Protein AF-A0A523YDS6-F1 (afdb_monomer_lite)

Sequence (287 aa):
MKEIIYQASQFPPVQQECVGTLSSIRKVCCVLAILLAALLANTCFSGPAQGANFATHGGLAENTLDNDFFVAGAMLADLDKFLPPGAPQTDSHSFANGLIDRARPGSNDVKYFAMGWYEHLDQDSEFLNSVLAIQSVHPEYSTNDIRLGFDYLTMQSHPTDVNVTFIMDHTEILDAIRGGLTNITNEQIRQAIWDYVFSESFEAPGLLLQIKGAEIYATLYPERVAEMVDEYNSYFDRVTADYYNPFFWLFTVDIVDRAILDLDIHIAPFLGMSIKQLDPVTLEKAP

Structure (mmCIF, N/CA/C/O backbone):
data_AF-A0A523YDS6-F1
#
_entry.id   AF-A0A523YDS6-F1
#
loop_
_atom_site.group_PDB
_atom_site.id
_atom_site.type_symbol
_atom_site.label_atom_id
_atom_site.label_alt_id
_atom_site.label_comp_id
_atom_site.label_asym_id
_atom_site.label_entity_id
_atom_site.label_seq_id
_atom_site.pdbx_PDB_ins_code
_atom_site.Cartn_x
_atom_site.Cartn_y
_atom_site.Cartn_z
_atom_site.occupancy
_atom_site.B_iso_or_equiv
_atom_site.auth_seq_id
_atom_site.auth_comp_id
_atom_site.auth_asym_id
_atom_site.auth_atom_id
_atom_site.pdbx_PDB_model_num
ATOM 1 N N . MET A 1 1 ? 23.510 3.632 86.455 1.00 32.38 1 MET A N 1
ATOM 2 C CA . MET A 1 1 ? 23.285 3.174 85.070 1.00 32.38 1 MET A CA 1
ATOM 3 C C . MET A 1 1 ? 21.942 2.462 85.093 1.00 32.38 1 MET A C 1
ATOM 5 O O . MET A 1 1 ? 21.893 1.363 85.610 1.00 32.38 1 MET A O 1
ATOM 9 N N . LYS A 1 2 ? 20.786 3.113 84.891 1.00 36.28 2 LYS A N 1
ATOM 10 C CA . LYS A 1 2 ? 20.382 3.978 83.763 1.00 36.28 2 LYS A CA 1
ATOM 11 C C . LYS A 1 2 ? 20.649 3.297 82.416 1.00 36.28 2 LYS A C 1
ATOM 13 O O . LYS A 1 2 ? 21.786 2.895 82.211 1.00 36.28 2 LYS A O 1
ATOM 18 N N . GLU A 1 3 ? 19.604 3.304 81.576 1.00 31.88 3 GLU A N 1
ATOM 19 C CA . GLU A 1 3 ? 19.564 3.026 80.125 1.00 31.88 3 GLU A CA 1
ATOM 20 C C . GLU A 1 3 ? 19.445 1.537 79.736 1.00 31.88 3 GLU A C 1
ATOM 22 O O . GLU A 1 3 ? 20.214 0.728 80.224 1.00 31.88 3 GLU A O 1
ATOM 27 N N . ILE A 1 4 ? 18.516 1.030 78.910 1.00 34.81 4 ILE A N 1
ATOM 28 C CA . ILE A 1 4 ? 17.443 1.554 78.043 1.00 34.81 4 ILE A CA 1
ATOM 29 C C . ILE A 1 4 ? 16.415 0.405 77.877 1.00 34.81 4 ILE A C 1
ATOM 31 O O . ILE A 1 4 ? 16.774 -0.681 77.433 1.00 34.81 4 ILE A O 1
ATOM 35 N N . ILE A 1 5 ? 15.138 0.635 78.200 1.00 42.41 5 ILE A N 1
ATOM 36 C CA . ILE A 1 5 ? 14.001 -0.107 77.625 1.00 42.41 5 ILE A CA 1
ATOM 37 C C . ILE A 1 5 ? 13.224 0.926 76.816 1.00 42.41 5 ILE A C 1
ATOM 39 O O . ILE A 1 5 ? 12.507 1.715 77.421 1.00 42.41 5 ILE A O 1
ATOM 43 N N . TYR A 1 6 ? 13.392 0.961 75.494 1.00 36.16 6 TYR A N 1
ATOM 44 C CA . TYR A 1 6 ? 12.401 1.439 74.516 1.00 36.16 6 TYR A CA 1
ATOM 45 C C . TYR A 1 6 ? 12.995 1.353 73.100 1.00 36.16 6 TYR A C 1
ATOM 47 O O . TYR A 1 6 ? 14.199 1.499 72.954 1.00 36.16 6 TYR A O 1
ATOM 55 N N . GLN A 1 7 ? 12.139 1.213 72.081 1.00 35.00 7 GLN A N 1
ATOM 56 C CA . GLN A 1 7 ? 12.430 1.245 70.628 1.00 35.00 7 GLN A CA 1
ATOM 57 C C . GLN A 1 7 ? 12.547 -0.090 69.867 1.00 35.00 7 GLN A C 1
ATOM 59 O O . GLN A 1 7 ? 13.305 -0.202 68.912 1.00 35.00 7 GLN A O 1
ATOM 64 N N . ALA A 1 8 ? 11.674 -1.055 70.166 1.00 32.59 8 ALA A N 1
ATOM 65 C CA . ALA A 1 8 ? 11.257 -2.052 69.163 1.00 32.59 8 ALA A CA 1
ATOM 66 C C . ALA A 1 8 ? 9.885 -1.724 68.524 1.00 32.59 8 ALA A C 1
ATOM 68 O O . ALA A 1 8 ? 9.289 -2.564 67.860 1.00 32.59 8 ALA A O 1
ATOM 69 N N . SER A 1 9 ? 9.374 -0.499 68.715 1.00 37.50 9 SER A N 1
ATOM 70 C CA . SER A 1 9 ? 8.060 -0.034 68.231 1.00 37.50 9 SER A CA 1
ATOM 71 C C . SER A 1 9 ? 8.127 1.205 67.319 1.00 37.50 9 SER A C 1
ATOM 73 O O . SER A 1 9 ? 7.138 1.920 67.186 1.00 37.50 9 SER A O 1
ATOM 75 N N . GLN A 1 10 ? 9.277 1.483 66.689 1.00 35.66 10 GLN A N 1
ATOM 76 C CA . GLN A 1 10 ? 9.472 2.672 65.837 1.00 35.66 10 GLN A CA 1
ATOM 77 C C . GLN A 1 10 ? 10.008 2.385 64.426 1.00 35.66 10 GLN A C 1
ATOM 79 O O . GLN A 1 10 ? 10.684 3.227 63.843 1.00 35.66 10 GLN A O 1
ATOM 84 N N . PHE A 1 11 ? 9.659 1.246 63.829 1.00 36.12 11 PHE A N 1
ATOM 85 C CA . PHE A 1 11 ? 9.645 1.184 62.367 1.00 36.12 11 PHE A CA 1
ATOM 86 C C . PHE A 1 11 ? 8.218 1.473 61.895 1.00 36.12 11 PHE A C 1
ATOM 88 O O . PHE A 1 11 ? 7.309 0.731 62.278 1.00 36.12 11 PHE A O 1
ATOM 95 N N . PRO A 1 12 ? 7.978 2.547 61.116 1.00 39.81 12 PRO A N 1
ATOM 96 C CA . PRO A 1 12 ? 6.695 2.706 60.449 1.00 39.81 12 PRO A CA 1
ATOM 97 C C . PRO A 1 12 ? 6.466 1.489 59.537 1.00 39.81 12 PRO A C 1
ATOM 99 O O . PRO A 1 12 ? 7.434 0.891 59.056 1.00 39.81 12 PRO A O 1
ATOM 102 N N . PRO A 1 13 ? 5.214 1.080 59.290 1.00 41.16 13 PRO A N 1
ATOM 103 C CA . PRO A 1 13 ? 4.931 0.006 58.352 1.00 41.16 13 PRO A CA 1
ATOM 104 C C . PRO A 1 13 ? 5.347 0.445 56.938 1.00 41.16 13 PRO A C 1
ATOM 106 O O . PRO A 1 13 ? 4.580 1.077 56.223 1.00 41.16 13 PRO A O 1
ATOM 109 N N . VAL A 1 14 ? 6.552 0.070 56.495 1.00 40.88 14 VAL A N 1
ATOM 110 C CA . VAL A 1 14 ? 7.071 0.334 55.132 1.00 40.88 14 VAL A CA 1
ATOM 111 C C . VAL A 1 14 ? 6.321 -0.478 54.052 1.00 40.88 14 VAL A C 1
ATOM 113 O O . VAL A 1 14 ? 6.685 -0.478 52.883 1.00 40.88 14 VAL A O 1
ATOM 116 N N . GLN A 1 15 ? 5.229 -1.167 54.390 1.00 40.88 15 GLN A N 1
ATOM 117 C CA . GLN A 1 15 ? 4.555 -2.092 53.471 1.00 40.88 15 GLN A CA 1
ATOM 118 C C . GLN A 1 15 ? 3.183 -1.646 52.950 1.00 40.88 15 GLN A C 1
ATOM 120 O O . GLN A 1 15 ? 2.614 -2.357 52.128 1.00 40.88 15 GLN A O 1
ATOM 125 N N . GLN A 1 16 ? 2.662 -0.471 53.323 1.00 38.81 16 GLN A N 1
ATOM 126 C CA . GLN A 1 16 ? 1.408 0.038 52.731 1.00 38.81 16 GLN A CA 1
ATOM 127 C C . GLN A 1 16 ? 1.600 1.190 51.736 1.00 38.81 16 GLN A C 1
ATOM 129 O O . GLN A 1 16 ? 0.865 1.260 50.751 1.00 38.81 16 GLN A O 1
ATOM 134 N N . GLU A 1 17 ? 2.626 2.031 51.894 1.00 36.72 17 GLU A N 1
ATOM 135 C CA . GLU A 1 17 ? 2.859 3.142 50.957 1.00 36.72 17 GLU A CA 1
ATOM 136 C C . GLU A 1 17 ? 3.484 2.692 49.628 1.00 36.72 17 GLU A C 1
ATOM 138 O O . GLU A 1 17 ? 3.136 3.244 48.584 1.00 36.72 17 GLU A O 1
ATOM 143 N N . CYS A 1 18 ? 4.319 1.641 49.622 1.00 35.41 18 CYS A N 1
ATOM 144 C CA . CYS A 1 18 ? 4.928 1.108 48.392 1.00 35.41 18 CYS A CA 1
ATOM 145 C C . CYS A 1 18 ? 3.909 0.431 47.457 1.00 35.41 18 CYS A C 1
ATOM 147 O O . CYS A 1 18 ? 4.055 0.487 46.240 1.00 35.41 18 CYS A O 1
ATOM 149 N N . VAL A 1 19 ? 2.845 -0.178 47.994 1.00 38.62 19 VAL A N 1
ATOM 150 C CA . VAL A 1 19 ? 1.803 -0.838 47.182 1.00 38.62 19 VAL A CA 1
ATOM 151 C C . VAL A 1 19 ? 0.860 0.196 46.559 1.00 38.62 19 VAL A C 1
ATOM 153 O O . VAL A 1 19 ? 0.462 0.056 45.402 1.00 38.62 19 VAL A O 1
ATOM 156 N N . GLY A 1 20 ? 0.560 1.277 47.288 1.00 36.09 20 GLY A N 1
ATOM 157 C CA . GLY A 1 20 ? -0.200 2.415 46.771 1.00 36.09 20 GLY A CA 1
ATOM 158 C C . GLY A 1 20 ? 0.557 3.182 45.685 1.00 36.09 20 GLY A C 1
ATOM 159 O O . GLY A 1 20 ? -0.033 3.523 44.661 1.00 36.09 20 GLY A O 1
ATOM 160 N N . THR A 1 21 ? 1.867 3.388 45.854 1.00 42.53 21 THR A N 1
ATOM 161 C CA . THR A 1 21 ? 2.714 4.050 44.847 1.00 42.53 21 THR A CA 1
ATOM 162 C C . THR A 1 21 ? 2.997 3.157 43.647 1.00 42.53 21 THR A C 1
ATOM 164 O O . THR A 1 21 ? 2.882 3.652 42.539 1.00 42.53 21 THR A O 1
ATOM 167 N N . LEU A 1 22 ? 3.246 1.851 4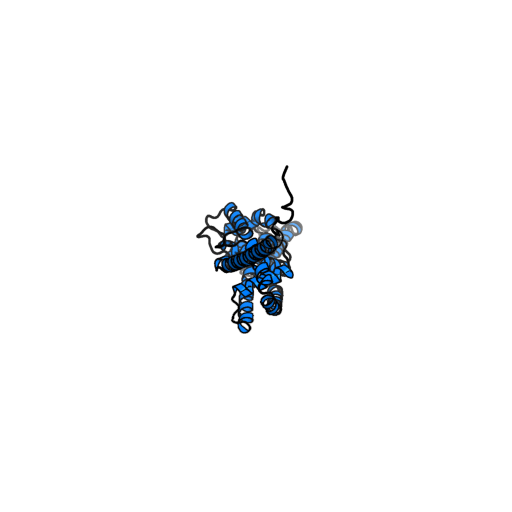3.794 1.00 42.25 22 LEU A N 1
ATOM 168 C CA . LEU A 1 22 ? 3.382 0.938 42.644 1.00 42.25 22 LEU A CA 1
ATOM 169 C C . LEU A 1 22 ? 2.072 0.782 41.859 1.00 42.25 22 LEU A C 1
ATOM 171 O O . LEU A 1 22 ? 2.102 0.729 40.634 1.00 42.25 22 LEU A O 1
ATOM 175 N N . SER A 1 23 ? 0.922 0.749 42.542 1.00 47.62 23 SER A N 1
ATOM 176 C CA . SER A 1 23 ? -0.411 0.762 41.918 1.00 47.62 23 SER A CA 1
ATOM 177 C C . SER A 1 23 ? -0.681 2.081 41.195 1.00 47.62 23 SER A C 1
ATOM 179 O O . SER A 1 23 ? -1.178 2.077 40.072 1.00 47.62 23 SER A O 1
ATOM 181 N N . SER A 1 24 ? -0.297 3.207 41.797 1.00 46.81 24 SER A N 1
ATOM 182 C CA . SER A 1 24 ? -0.437 4.534 41.192 1.00 46.81 24 SER A CA 1
ATOM 183 C C . SER A 1 24 ? 0.541 4.745 40.038 1.00 46.81 24 SER A C 1
ATOM 185 O O . SER A 1 24 ? 0.136 5.283 39.022 1.00 46.81 24 SER A O 1
ATOM 187 N N . ILE A 1 25 ? 1.777 4.250 40.127 1.00 51.34 25 ILE A N 1
ATOM 188 C CA . ILE A 1 25 ? 2.764 4.258 39.039 1.00 51.34 25 ILE A CA 1
ATOM 189 C C . ILE A 1 25 ? 2.296 3.340 37.912 1.00 51.34 25 ILE A C 1
ATOM 191 O O . ILE A 1 25 ? 2.309 3.769 36.773 1.00 51.34 25 ILE A O 1
ATOM 195 N N . ARG A 1 26 ? 1.790 2.129 38.194 1.00 49.06 26 ARG A N 1
ATOM 196 C CA . ARG A 1 26 ? 1.173 1.271 37.165 1.00 49.06 26 ARG A CA 1
ATOM 197 C C . ARG A 1 26 ? -0.016 1.946 36.502 1.00 49.06 26 ARG A C 1
ATOM 199 O O . ARG A 1 26 ? -0.103 1.910 35.289 1.00 49.06 26 ARG A O 1
ATOM 206 N N . LYS A 1 27 ? -0.910 2.575 37.266 1.00 44.81 27 LYS A N 1
ATOM 207 C CA . LYS A 1 27 ? -2.062 3.300 36.713 1.00 44.81 27 LYS A CA 1
ATOM 208 C C . LYS A 1 27 ? -1.628 4.510 35.898 1.00 44.81 27 LYS A C 1
ATOM 210 O O . LYS A 1 27 ? -2.170 4.711 34.826 1.00 44.81 27 LYS A O 1
ATOM 215 N N . VAL A 1 28 ? -0.634 5.270 36.352 1.00 49.75 28 VAL A N 1
ATOM 216 C CA . VAL A 1 28 ? -0.061 6.401 35.611 1.00 49.75 28 VAL A CA 1
ATOM 217 C C . VAL A 1 28 ? 0.656 5.912 34.355 1.00 49.75 28 VAL A C 1
ATOM 219 O O . VAL A 1 28 ? 0.441 6.487 33.304 1.00 49.75 28 VAL A O 1
ATOM 222 N N . CYS A 1 29 ? 1.417 4.820 34.406 1.00 46.53 29 CYS A N 1
ATOM 223 C CA . CYS A 1 29 ? 2.036 4.201 33.235 1.00 46.53 29 CYS A CA 1
ATOM 224 C C . CYS A 1 29 ? 0.999 3.611 32.276 1.00 46.53 29 CYS A C 1
ATOM 226 O O . CYS A 1 29 ? 1.176 3.749 31.080 1.00 46.53 29 CYS A O 1
ATOM 228 N N . CYS A 1 30 ? -0.089 3.006 32.760 1.00 47.00 30 CYS A N 1
ATOM 229 C CA . CYS A 1 30 ? -1.190 2.533 31.920 1.00 47.00 30 CYS A CA 1
ATOM 230 C C . CYS A 1 30 ? -1.951 3.703 31.297 1.00 47.00 30 CYS A C 1
ATOM 232 O O . CYS A 1 30 ? -2.254 3.654 30.119 1.00 47.00 30 CYS A O 1
ATOM 234 N N . VAL A 1 31 ? -2.218 4.775 32.045 1.00 49.66 31 VAL A N 1
ATOM 235 C CA . VAL A 1 31 ? -2.867 5.987 31.524 1.00 49.66 31 VAL A CA 1
ATOM 236 C C . VAL A 1 31 ? -1.955 6.703 30.535 1.00 49.66 31 VAL A C 1
ATOM 238 O O . VAL A 1 31 ? -2.433 7.135 29.500 1.00 49.66 31 VAL A O 1
ATOM 241 N N . LEU A 1 32 ? -0.650 6.785 30.795 1.00 48.75 32 LEU A N 1
ATOM 242 C CA . LEU A 1 32 ? 0.333 7.328 29.858 1.00 48.75 32 LEU A CA 1
ATOM 243 C C . LEU A 1 32 ? 0.522 6.423 28.646 1.00 48.75 32 LEU A C 1
ATOM 245 O O . LEU A 1 32 ? 0.680 6.945 27.559 1.00 48.75 32 LEU A O 1
ATOM 249 N N . ALA A 1 33 ? 0.467 5.101 28.798 1.00 48.66 33 ALA A N 1
ATOM 250 C CA . ALA A 1 33 ? 0.505 4.163 27.682 1.00 48.66 33 ALA A CA 1
ATOM 251 C C . ALA A 1 33 ? -0.770 4.250 26.844 1.00 48.66 33 ALA A C 1
ATOM 253 O O . ALA A 1 33 ? -0.670 4.209 25.633 1.00 48.66 33 ALA A O 1
ATOM 254 N N . ILE A 1 34 ? -1.940 4.441 27.462 1.00 52.84 34 ILE A N 1
ATOM 255 C CA . ILE A 1 34 ? -3.214 4.679 26.771 1.00 52.84 34 ILE A CA 1
ATOM 256 C C . ILE A 1 34 ? -3.220 6.059 26.113 1.00 52.84 34 ILE A C 1
ATOM 258 O O . ILE A 1 34 ? -3.692 6.183 24.997 1.00 52.84 34 ILE A O 1
ATOM 262 N N . LEU A 1 35 ? -2.682 7.097 26.758 1.00 47.62 35 LEU A N 1
ATOM 263 C CA . LEU A 1 35 ? -2.571 8.442 26.186 1.00 47.62 35 LEU A CA 1
ATOM 264 C C . LEU A 1 35 ? -1.541 8.491 25.062 1.00 47.62 35 LEU A C 1
ATOM 266 O O . LEU A 1 35 ? -1.774 9.166 24.072 1.00 47.62 35 LEU A O 1
ATOM 270 N N . LEU A 1 36 ? -0.427 7.773 25.199 1.00 52.06 36 LEU A N 1
ATOM 271 C CA . LEU A 1 36 ? 0.584 7.612 24.162 1.00 52.06 36 LEU A CA 1
ATOM 272 C C . LEU A 1 36 ? 0.034 6.761 23.021 1.00 52.06 36 LEU A C 1
ATOM 274 O O . LEU A 1 36 ? 0.202 7.148 21.881 1.00 52.06 36 LEU A O 1
ATOM 278 N N . ALA A 1 37 ? -0.687 5.678 23.311 1.00 54.94 37 ALA A N 1
ATOM 279 C CA . ALA A 1 37 ? -1.420 4.879 22.332 1.00 54.94 37 ALA A CA 1
ATOM 280 C C . ALA A 1 37 ? -2.498 5.704 21.622 1.00 54.94 37 ALA A C 1
ATOM 282 O O . ALA A 1 37 ? -2.629 5.606 20.414 1.00 54.94 37 ALA A O 1
ATOM 283 N N . ALA A 1 38 ? -3.220 6.565 22.339 1.00 51.50 38 ALA A N 1
ATOM 284 C CA . ALA A 1 38 ? -4.219 7.463 21.773 1.00 51.50 38 ALA A CA 1
ATOM 285 C C . ALA A 1 38 ? -3.580 8.601 20.964 1.00 51.50 38 ALA A C 1
ATOM 287 O O . ALA A 1 38 ? -4.148 9.002 19.956 1.00 51.50 38 ALA A O 1
ATOM 288 N N . LEU A 1 39 ? -2.403 9.107 21.359 1.00 52.09 39 LEU A N 1
ATOM 289 C CA . LEU A 1 39 ? -1.618 10.064 20.570 1.00 52.09 39 LEU A CA 1
ATOM 290 C C . LEU A 1 39 ? -1.028 9.411 19.316 1.00 52.09 39 LEU A C 1
ATOM 292 O O . LEU A 1 39 ? -1.077 10.012 18.249 1.00 52.09 39 LEU A O 1
ATOM 296 N N . LEU A 1 40 ? -0.483 8.199 19.442 1.00 51.88 40 LEU A N 1
ATOM 297 C CA . LEU A 1 40 ? 0.048 7.390 18.343 1.00 51.88 40 LEU A CA 1
ATOM 298 C C . LEU A 1 40 ? -1.067 7.046 17.359 1.00 51.88 40 LEU A C 1
ATOM 300 O O . LEU A 1 40 ? -0.891 7.227 16.163 1.00 51.88 40 LEU A O 1
ATOM 304 N N . ALA A 1 41 ? -2.241 6.668 17.864 1.00 47.81 41 ALA A N 1
ATOM 305 C CA . ALA A 1 41 ? -3.440 6.488 17.066 1.00 47.81 41 ALA A CA 1
ATOM 306 C C . ALA A 1 41 ? -3.796 7.808 16.354 1.00 47.81 41 ALA A C 1
ATOM 308 O O . ALA A 1 41 ? -3.771 7.847 15.132 1.00 47.81 41 ALA A O 1
ATOM 309 N N . ASN A 1 42 ? -3.973 8.926 17.081 1.00 47.88 42 ASN A N 1
ATOM 310 C CA . ASN A 1 42 ? -4.307 10.242 16.495 1.00 47.88 42 ASN A CA 1
ATOM 311 C C . ASN A 1 42 ? -3.327 10.793 15.460 1.00 47.88 42 ASN A C 1
ATOM 313 O O . ASN A 1 42 ? -3.712 11.625 14.643 1.00 47.88 42 ASN A O 1
ATOM 317 N N . THR A 1 43 ? -2.077 10.355 15.483 1.00 47.19 43 THR A N 1
ATOM 318 C CA . THR A 1 43 ? -1.044 10.802 14.544 1.00 47.19 43 THR A CA 1
ATOM 319 C C . THR A 1 43 ? -0.892 9.853 13.357 1.00 47.19 43 THR A C 1
ATOM 321 O O . THR A 1 43 ? -0.730 10.330 12.234 1.00 47.19 43 THR A O 1
ATOM 324 N N . CYS A 1 44 ? -1.120 8.549 13.556 1.00 47.09 44 CYS A N 1
ATOM 325 C CA . CYS A 1 44 ? -1.415 7.603 12.470 1.00 47.09 44 CYS A CA 1
ATOM 326 C C . CYS A 1 44 ? -2.714 7.958 11.713 1.00 47.09 44 CYS A C 1
ATOM 328 O O . CYS A 1 44 ? -2.970 7.407 10.652 1.00 47.09 44 CYS A O 1
ATOM 330 N N . PHE A 1 45 ? -3.534 8.880 12.234 1.00 47.50 45 PHE A N 1
ATOM 331 C CA . PHE A 1 45 ? -4.806 9.317 11.643 1.00 47.50 45 PHE A CA 1
ATOM 332 C C . PHE A 1 45 ? -4.720 10.569 10.750 1.00 47.50 45 PHE A C 1
ATOM 334 O O . PHE A 1 45 ? -5.758 11.061 10.299 1.00 47.50 45 PHE A O 1
ATOM 341 N N . SER A 1 46 ? -3.532 11.129 10.497 1.00 40.72 46 SER A N 1
ATOM 342 C CA . SER A 1 46 ? -3.395 12.300 9.616 1.00 40.72 46 SER A CA 1
ATOM 343 C C . SER A 1 46 ? -3.428 11.908 8.128 1.00 40.72 46 SER A C 1
ATOM 345 O O . SER A 1 46 ? -3.023 10.814 7.763 1.00 40.72 46 SER A O 1
ATOM 347 N N . GLY A 1 47 ? -3.916 12.789 7.244 1.00 35.75 47 GLY A N 1
ATOM 348 C CA . GLY A 1 47 ? -4.064 12.511 5.800 1.00 35.75 47 GLY A CA 1
ATOM 349 C C . GLY A 1 47 ? -2.829 11.939 5.068 1.00 35.75 47 GLY A C 1
ATOM 350 O O . GLY A 1 47 ? -3.021 11.100 4.194 1.00 35.75 47 GLY A O 1
ATOM 351 N N . PRO A 1 48 ? -1.576 12.298 5.418 1.00 34.34 48 PRO A N 1
ATOM 352 C CA . PRO A 1 48 ? -0.385 11.670 4.834 1.00 34.34 48 PRO A CA 1
ATOM 353 C C . PRO A 1 48 ? -0.090 10.252 5.360 1.00 34.34 48 PRO A C 1
ATOM 355 O O . PRO A 1 48 ? 0.655 9.511 4.727 1.00 34.34 48 PRO A O 1
ATOM 358 N N . ALA A 1 49 ? -0.673 9.849 6.498 1.00 38.31 49 ALA A N 1
ATOM 359 C CA . ALA A 1 49 ? -0.530 8.507 7.068 1.00 38.31 49 ALA A CA 1
ATOM 360 C C . ALA A 1 49 ? -1.243 7.425 6.246 1.00 38.31 49 ALA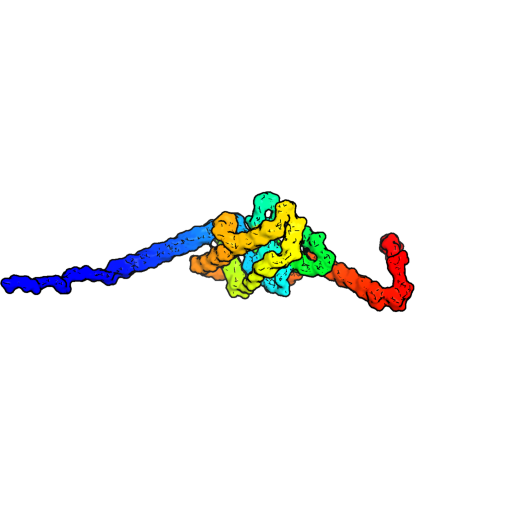 A C 1
ATOM 362 O O . ALA A 1 49 ? -0.929 6.253 6.391 1.00 38.31 49 ALA A O 1
ATOM 363 N N . GLN A 1 50 ? -2.115 7.810 5.309 1.00 46.03 50 GLN A N 1
ATOM 364 C CA . GLN A 1 50 ? -2.753 6.910 4.339 1.00 46.03 50 GLN A CA 1
ATOM 365 C C . GLN A 1 50 ? -1.763 6.333 3.308 1.00 46.03 50 GLN A C 1
ATOM 367 O O . GLN A 1 50 ? -2.183 5.832 2.275 1.00 46.03 50 GLN A O 1
ATOM 372 N N . GLY A 1 51 ? -0.457 6.503 3.524 1.00 37.66 51 GLY A N 1
ATOM 373 C CA . GLY A 1 51 ? 0.609 6.201 2.581 1.00 37.66 51 GLY A CA 1
ATOM 374 C C . GLY A 1 51 ? 1.449 4.977 2.818 1.00 37.66 51 GLY A C 1
ATOM 375 O O . GLY A 1 51 ? 2.210 4.640 1.928 1.00 37.66 51 GLY A O 1
ATOM 376 N N . ALA A 1 52 ? 1.381 4.336 3.983 1.00 47.38 52 ALA A N 1
ATOM 377 C CA . ALA A 1 52 ? 2.232 3.176 4.259 1.00 47.38 52 ALA A CA 1
ATOM 378 C C . ALA A 1 52 ? 1.402 1.925 4.548 1.00 47.38 52 ALA A C 1
ATOM 380 O O . ALA A 1 52 ? 1.645 1.199 5.505 1.00 47.38 52 ALA A O 1
ATOM 381 N N . ASN A 1 53 ? 0.441 1.639 3.669 1.00 58.16 53 ASN A N 1
ATOM 382 C CA . ASN A 1 53 ? -0.483 0.500 3.763 1.00 58.16 53 ASN A CA 1
ATOM 383 C C . ASN A 1 53 ? 0.169 -0.839 3.327 1.00 58.16 53 ASN A C 1
ATOM 385 O O . ASN A 1 53 ? -0.483 -1.769 2.855 1.00 58.16 53 ASN A O 1
ATOM 389 N N . PHE A 1 54 ? 1.489 -0.939 3.438 1.00 55.47 54 PHE A N 1
ATOM 390 C CA . PHE A 1 54 ? 2.313 -1.948 2.774 1.00 55.47 54 PHE A CA 1
ATOM 391 C C . PHE A 1 54 ? 2.102 -3.373 3.284 1.00 55.47 54 PHE A C 1
ATOM 393 O O . PHE A 1 54 ? 2.251 -4.310 2.508 1.00 55.47 54 PHE A O 1
ATOM 400 N N . ALA A 1 55 ? 1.708 -3.561 4.547 1.00 54.81 55 ALA A N 1
ATOM 401 C CA . ALA A 1 55 ? 1.353 -4.892 5.050 1.00 54.81 55 ALA A CA 1
ATOM 402 C C . ALA A 1 55 ? 0.009 -5.374 4.484 1.00 54.81 55 ALA A C 1
ATOM 404 O O . ALA A 1 55 ? -0.126 -6.549 4.159 1.00 54.81 55 ALA A O 1
ATOM 405 N N . THR A 1 56 ? -0.955 -4.466 4.318 1.00 67.75 56 THR A N 1
ATOM 406 C CA . THR A 1 56 ? -2.279 -4.785 3.776 1.00 67.75 56 THR A CA 1
ATOM 407 C C . THR A 1 56 ? -2.195 -5.056 2.285 1.00 67.75 56 THR A C 1
ATOM 409 O O . THR A 1 56 ? -2.590 -6.124 1.840 1.00 67.75 56 THR A O 1
ATOM 412 N N . HIS A 1 57 ? -1.589 -4.154 1.511 1.00 77.94 57 HIS A N 1
ATOM 413 C CA . HIS A 1 57 ? -1.429 -4.379 0.073 1.00 77.94 57 HIS A CA 1
ATOM 414 C C . HIS A 1 57 ? -0.461 -5.518 -0.233 1.00 77.94 57 HIS A C 1
ATOM 416 O O . HIS A 1 57 ? -0.704 -6.260 -1.174 1.00 77.94 57 HIS A O 1
ATOM 422 N N . GLY A 1 58 ? 0.594 -5.705 0.569 1.00 77.62 58 GLY A N 1
ATOM 423 C CA . GLY A 1 58 ? 1.482 -6.862 0.457 1.00 77.62 58 GLY A CA 1
ATOM 424 C C . GLY A 1 58 ? 0.735 -8.177 0.688 1.00 77.62 58 GLY A C 1
ATOM 425 O O . GLY A 1 58 ? 0.785 -9.051 -0.173 1.00 77.62 58 GLY A O 1
ATOM 426 N N . GLY A 1 59 ? -0.030 -8.268 1.785 1.00 81.25 59 GLY A N 1
ATOM 427 C CA . GLY A 1 59 ? -0.816 -9.457 2.144 1.00 81.25 59 GLY A CA 1
ATOM 428 C C . GLY A 1 59 ? -1.854 -9.807 1.097 1.00 81.25 59 GLY A C 1
ATOM 429 O O . GLY A 1 59 ? -1.978 -10.962 0.695 1.00 81.25 59 GLY A O 1
ATOM 430 N N . LEU A 1 60 ? -2.569 -8.801 0.602 1.00 84.19 60 LEU A N 1
ATOM 431 C CA . LEU A 1 60 ? -3.523 -8.978 -0.485 1.00 84.19 60 LEU A CA 1
ATOM 432 C C . LEU A 1 60 ? -2.808 -9.389 -1.777 1.00 84.19 60 LEU A C 1
ATOM 434 O O . LEU A 1 60 ? -3.193 -10.380 -2.385 1.00 84.19 60 LEU A O 1
ATOM 438 N N . ALA A 1 61 ? -1.721 -8.706 -2.148 1.00 87.00 61 ALA A N 1
ATOM 439 C CA . ALA A 1 61 ? -0.983 -8.982 -3.376 1.00 87.00 61 ALA A CA 1
ATOM 440 C C . ALA A 1 61 ? -0.360 -10.384 -3.405 1.00 87.00 61 ALA A C 1
ATOM 442 O O . ALA A 1 61 ? -0.445 -11.041 -4.437 1.00 87.00 61 ALA A O 1
ATOM 443 N N . GLU A 1 62 ? 0.205 -10.873 -2.296 1.00 86.31 62 GLU A N 1
ATOM 444 C CA . GLU A 1 62 ? 0.707 -12.253 -2.183 1.00 86.31 62 GLU A CA 1
ATOM 445 C C . GLU A 1 62 ? -0.405 -13.286 -2.408 1.00 86.31 62 GLU A C 1
ATOM 447 O O . GLU A 1 62 ? -0.171 -14.334 -3.010 1.00 86.31 62 GLU A O 1
ATOM 452 N N . ASN A 1 63 ? -1.629 -12.985 -1.960 1.00 86.00 63 ASN A N 1
ATOM 453 C CA . ASN A 1 63 ? -2.787 -13.859 -2.151 1.00 86.00 63 ASN A CA 1
ATOM 454 C C . ASN A 1 63 ? -3.444 -13.698 -3.535 1.00 86.00 63 ASN A C 1
ATOM 456 O O . ASN A 1 63 ? -4.117 -14.623 -3.987 1.00 86.00 63 ASN A O 1
ATOM 460 N N . THR A 1 64 ? -3.221 -12.576 -4.223 1.00 85.44 64 THR A N 1
ATOM 461 C CA . THR A 1 64 ? -3.636 -12.351 -5.616 1.00 85.44 64 THR A CA 1
ATOM 462 C C . THR A 1 64 ? -2.680 -13.042 -6.597 1.00 85.44 64 THR A C 1
ATOM 464 O O . THR A 1 64 ? -3.103 -13.804 -7.471 1.00 85.44 64 THR A O 1
ATOM 467 N N . LEU A 1 65 ? -1.373 -12.796 -6.462 1.00 84.50 65 LEU A N 1
ATOM 468 C CA . LEU A 1 65 ? -0.322 -13.396 -7.278 1.00 84.50 65 LEU A CA 1
ATOM 469 C C . LEU A 1 65 ? 0.976 -13.540 -6.471 1.00 84.50 65 LEU A C 1
ATOM 471 O O . LEU A 1 65 ? 1.670 -12.561 -6.205 1.00 84.50 65 LEU A O 1
ATOM 475 N N . ASP A 1 66 ? 1.346 -14.788 -6.187 1.00 85.75 66 ASP A N 1
ATOM 476 C CA . ASP A 1 66 ? 2.576 -15.160 -5.477 1.00 85.75 66 ASP A CA 1
ATOM 477 C C . ASP A 1 66 ? 3.833 -14.904 -6.343 1.00 85.75 66 ASP A C 1
ATOM 479 O O . ASP A 1 66 ? 4.350 -15.785 -7.040 1.00 85.75 66 ASP A O 1
ATOM 483 N N . ASN A 1 67 ? 4.269 -13.640 -6.390 1.00 88.44 67 ASN A N 1
ATOM 484 C CA . ASN A 1 67 ? 5.447 -13.172 -7.118 1.00 88.44 67 ASN A CA 1
ATOM 485 C C . ASN A 1 67 ? 6.083 -11.946 -6.436 1.00 88.44 67 ASN A C 1
ATOM 487 O O . ASN A 1 67 ? 5.460 -10.890 -6.351 1.00 88.44 67 ASN A O 1
ATOM 491 N N . ASP A 1 68 ? 7.363 -12.045 -6.063 1.00 88.50 68 ASP A N 1
ATOM 492 C CA . ASP A 1 68 ? 8.090 -10.994 -5.328 1.00 88.50 68 ASP A CA 1
ATOM 493 C C . ASP A 1 68 ? 8.054 -9.607 -5.996 1.00 88.50 68 ASP A C 1
ATOM 495 O O . ASP A 1 68 ? 7.989 -8.585 -5.310 1.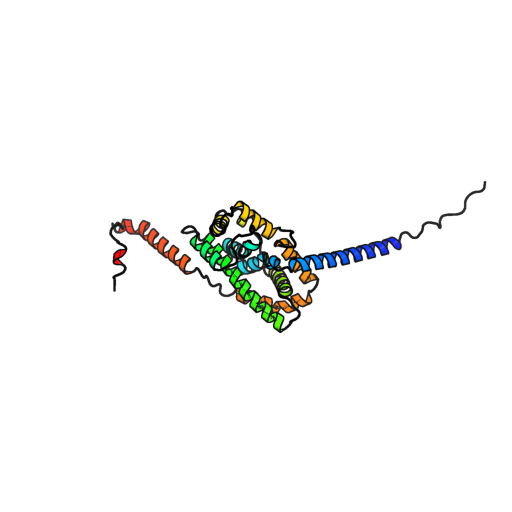00 88.50 68 ASP A O 1
ATOM 499 N N . PHE A 1 69 ? 8.085 -9.537 -7.332 1.00 89.62 69 PHE A N 1
ATOM 500 C CA . PHE A 1 69 ? 8.003 -8.260 -8.044 1.00 89.62 69 PHE A CA 1
ATOM 501 C C . PHE A 1 69 ? 6.591 -7.688 -8.009 1.00 89.62 69 PHE A C 1
ATOM 503 O O . PHE A 1 69 ? 6.443 -6.487 -7.808 1.00 89.62 69 PHE A O 1
ATOM 510 N N . PHE A 1 70 ? 5.567 -8.527 -8.168 1.00 89.62 70 PHE A N 1
ATOM 511 C CA . PHE A 1 70 ? 4.170 -8.113 -8.036 1.00 89.62 70 PHE A CA 1
ATOM 512 C C . PHE A 1 70 ? 3.887 -7.561 -6.637 1.00 89.62 70 PHE A C 1
ATOM 514 O O . PHE A 1 70 ? 3.403 -6.440 -6.498 1.00 89.62 70 PHE A O 1
ATOM 521 N N . VAL A 1 71 ? 4.300 -8.283 -5.600 1.00 88.81 71 VAL A N 1
ATOM 522 C CA . VAL A 1 71 ? 4.154 -7.845 -4.208 1.00 88.81 71 VAL A CA 1
ATOM 523 C C . VAL A 1 71 ? 4.891 -6.522 -3.978 1.00 88.81 71 VAL A C 1
ATOM 525 O O . VAL A 1 71 ? 4.299 -5.565 -3.483 1.00 88.81 71 VAL A O 1
ATOM 528 N N . ALA A 1 72 ? 6.144 -6.406 -4.438 1.00 89.38 72 ALA A N 1
ATOM 529 C CA . ALA A 1 72 ? 6.905 -5.158 -4.361 1.00 89.38 72 ALA A CA 1
ATOM 530 C C . ALA A 1 72 ? 6.226 -3.992 -5.102 1.00 89.38 72 ALA A C 1
ATOM 532 O O . ALA A 1 72 ? 6.303 -2.849 -4.658 1.00 89.38 72 ALA A O 1
ATOM 533 N N . GLY A 1 73 ? 5.563 -4.262 -6.226 1.00 90.06 73 GLY A N 1
ATOM 534 C CA . GLY A 1 73 ? 4.791 -3.274 -6.972 1.00 90.06 73 GLY A CA 1
ATOM 535 C C . GLY A 1 73 ? 3.628 -2.715 -6.165 1.00 90.06 73 GLY A C 1
ATOM 536 O O . GLY A 1 73 ? 3.507 -1.499 -6.023 1.00 90.06 73 GLY A O 1
ATOM 537 N N . ALA A 1 74 ? 2.812 -3.605 -5.597 1.00 89.00 74 ALA A N 1
ATOM 538 C CA . ALA A 1 74 ? 1.648 -3.229 -4.794 1.00 89.00 74 ALA A CA 1
ATOM 539 C C . ALA A 1 74 ? 2.041 -2.471 -3.520 1.00 89.00 74 ALA A C 1
ATOM 541 O O . ALA A 1 74 ? 1.364 -1.547 -3.073 1.00 89.00 74 ALA A O 1
ATOM 542 N N . MET A 1 75 ? 3.188 -2.836 -2.961 1.00 86.25 75 MET A N 1
ATOM 543 C CA . MET A 1 75 ? 3.780 -2.215 -1.786 1.00 86.25 75 MET A CA 1
ATOM 544 C C . MET A 1 75 ? 4.283 -0.786 -2.003 1.00 86.25 75 MET A C 1
ATOM 546 O O . MET A 1 75 ? 4.232 0.024 -1.083 1.00 86.25 75 MET A O 1
ATOM 550 N N . LEU A 1 76 ? 4.835 -0.484 -3.181 1.00 88.25 76 LEU A N 1
ATOM 551 C CA . LEU A 1 76 ? 5.548 0.775 -3.432 1.00 88.25 76 LEU A CA 1
ATOM 552 C C . LEU A 1 76 ? 4.702 1.829 -4.149 1.00 88.25 76 LEU A C 1
ATOM 554 O O . LEU A 1 76 ? 5.225 2.895 -4.473 1.00 88.25 76 LEU A O 1
ATOM 558 N N . ALA A 1 77 ? 3.419 1.561 -4.393 1.00 87.69 77 ALA A N 1
ATOM 559 C CA . ALA A 1 77 ? 2.574 2.462 -5.167 1.00 87.69 77 ALA A CA 1
ATOM 560 C C . ALA A 1 77 ? 2.455 3.874 -4.563 1.00 87.69 77 ALA A C 1
ATOM 562 O O . ALA A 1 77 ? 2.512 4.871 -5.284 1.00 87.69 77 ALA A O 1
ATOM 563 N N . ASP A 1 78 ? 2.435 3.940 -3.234 1.00 84.00 78 ASP A N 1
ATOM 564 C CA . ASP A 1 78 ? 2.354 5.152 -2.411 1.00 84.00 78 ASP A CA 1
ATOM 565 C C . ASP A 1 78 ? 3.722 5.772 -2.043 1.00 84.00 78 ASP A C 1
ATOM 567 O O . ASP A 1 78 ? 3.858 6.527 -1.072 1.00 84.00 78 ASP A O 1
ATOM 571 N N . LEU A 1 79 ? 4.791 5.424 -2.767 1.00 86.75 79 LEU A N 1
ATOM 572 C CA . LEU A 1 79 ? 6.141 5.892 -2.437 1.00 86.75 79 LEU A CA 1
ATOM 573 C C . LEU A 1 79 ? 6.279 7.425 -2.496 1.00 86.75 79 LEU A C 1
ATOM 575 O O . LEU A 1 79 ? 7.132 7.990 -1.807 1.00 86.75 79 LEU A O 1
ATOM 579 N N . ASP A 1 80 ? 5.453 8.111 -3.288 1.00 84.75 80 ASP A N 1
ATOM 580 C CA . ASP A 1 80 ? 5.448 9.567 -3.451 1.00 84.75 80 ASP A CA 1
ATOM 581 C C . ASP A 1 80 ? 5.294 10.345 -2.148 1.00 84.75 80 ASP A C 1
ATOM 583 O O . ASP A 1 80 ? 5.897 11.410 -2.004 1.00 84.75 80 ASP A O 1
ATOM 587 N N . LYS A 1 81 ? 4.591 9.780 -1.164 1.00 81.75 81 LYS A N 1
ATOM 588 C CA . LYS A 1 81 ? 4.417 10.375 0.170 1.00 81.75 81 LYS A CA 1
ATOM 589 C C . LYS A 1 81 ? 5.740 10.508 0.940 1.00 81.75 81 LYS A C 1
ATOM 591 O O . LYS A 1 81 ? 5.832 11.314 1.864 1.00 81.75 81 LYS A O 1
ATOM 596 N N . PHE A 1 82 ? 6.772 9.773 0.525 1.00 86.69 82 PHE A N 1
ATOM 597 C CA . PHE A 1 82 ? 8.123 9.793 1.095 1.00 86.69 82 PHE A CA 1
ATOM 598 C C . PHE A 1 82 ? 9.174 10.346 0.122 1.00 86.69 82 PHE A C 1
ATOM 600 O O . PHE A 1 82 ? 10.352 10.463 0.471 1.00 86.69 82 PHE A O 1
ATOM 607 N N . LEU A 1 83 ? 8.774 10.715 -1.099 1.00 87.44 83 LEU A N 1
ATOM 608 C CA . LEU A 1 83 ? 9.673 11.358 -2.049 1.00 87.44 83 LEU A CA 1
ATOM 609 C C . LEU A 1 83 ? 9.923 12.830 -1.670 1.00 87.44 83 LEU A C 1
ATOM 611 O O . LEU A 1 83 ? 9.099 13.477 -1.019 1.00 87.44 83 LEU A O 1
ATOM 615 N N . PRO A 1 84 ? 11.062 13.410 -2.099 1.00 83.06 84 PRO A N 1
ATOM 616 C CA . PRO A 1 84 ? 11.327 14.829 -1.905 1.00 83.06 84 PRO A CA 1
ATOM 617 C C . PRO A 1 84 ? 10.194 15.721 -2.450 1.00 83.06 84 PRO A C 1
ATOM 619 O O . PRO A 1 84 ? 9.633 15.415 -3.507 1.00 83.06 84 PRO A O 1
ATOM 622 N N . PRO A 1 85 ? 9.907 16.872 -1.807 1.00 81.81 85 PRO A N 1
ATOM 623 C CA . PRO A 1 85 ? 8.864 17.786 -2.261 1.00 81.81 85 PRO A CA 1
ATOM 624 C C . PRO A 1 85 ? 9.008 18.169 -3.739 1.00 81.81 85 PRO A C 1
ATOM 626 O O . PRO A 1 85 ? 10.081 18.578 -4.187 1.00 81.81 85 PRO A O 1
ATOM 629 N N . GLY A 1 86 ? 7.904 18.077 -4.484 1.00 78.81 86 GLY A N 1
ATOM 630 C CA . GLY A 1 86 ? 7.860 18.364 -5.920 1.00 78.81 86 GLY A CA 1
ATOM 631 C C . GLY A 1 86 ? 8.120 17.155 -6.824 1.00 78.81 86 GLY A C 1
ATOM 632 O O . GLY A 1 86 ? 8.100 17.316 -8.045 1.00 78.81 86 GLY A O 1
ATOM 633 N N . ALA A 1 87 ? 8.341 15.964 -6.258 1.00 83.62 87 ALA A N 1
ATOM 634 C CA . ALA A 1 87 ? 8.272 14.725 -7.020 1.00 83.62 87 ALA A CA 1
ATOM 635 C C . ALA A 1 87 ? 6.848 14.500 -7.578 1.00 83.62 87 ALA A C 1
ATOM 637 O O . ALA A 1 87 ? 5.871 14.897 -6.938 1.00 83.62 87 ALA A O 1
ATOM 638 N N . PRO A 1 88 ? 6.715 13.899 -8.775 1.00 81.94 88 PRO A N 1
ATOM 639 C CA . PRO A 1 88 ? 5.422 13.462 -9.286 1.00 81.94 88 PRO A CA 1
ATOM 640 C C . PRO A 1 88 ? 4.738 12.474 -8.340 1.00 81.94 88 PRO A C 1
ATOM 642 O O . PRO A 1 88 ? 5.407 11.663 -7.704 1.00 81.94 88 PRO A O 1
ATOM 645 N N . GLN A 1 89 ? 3.409 12.517 -8.333 1.00 83.69 89 GLN A N 1
ATOM 646 C CA . GLN A 1 89 ? 2.562 11.521 -7.692 1.00 83.69 89 GLN A CA 1
ATOM 647 C C . GLN A 1 89 ? 2.809 10.137 -8.316 1.00 83.69 89 GLN A C 1
ATOM 649 O O . GLN A 1 89 ? 2.896 10.024 -9.548 1.00 83.69 89 GLN A O 1
ATOM 654 N N . THR A 1 90 ? 2.925 9.098 -7.489 1.00 84.50 90 THR A N 1
ATOM 655 C CA . THR A 1 90 ? 3.261 7.743 -7.947 1.00 84.50 90 THR A CA 1
ATOM 656 C C . THR A 1 90 ? 2.090 6.762 -7.844 1.00 84.50 90 THR A C 1
ATOM 658 O O . THR A 1 90 ? 2.029 5.834 -8.647 1.00 84.50 90 THR A O 1
ATOM 661 N N . ASP A 1 91 ? 1.095 7.014 -6.994 1.00 83.25 91 ASP A N 1
ATOM 662 C CA . ASP A 1 91 ? -0.176 6.278 -6.864 1.00 83.25 91 ASP A CA 1
ATOM 663 C C . ASP A 1 91 ? -1.152 6.625 -8.011 1.00 83.25 91 ASP A C 1
ATOM 665 O O . ASP A 1 91 ? -2.265 7.114 -7.831 1.00 83.25 91 ASP A O 1
ATOM 669 N N . SER A 1 92 ? -0.732 6.399 -9.262 1.00 83.75 92 SER A N 1
ATOM 670 C CA . SER A 1 92 ? -1.596 6.622 -10.425 1.00 83.75 92 SER A CA 1
ATOM 671 C C . SER A 1 92 ? -1.400 5.609 -11.548 1.00 83.75 92 SER A C 1
ATOM 673 O O . SER A 1 92 ? -0.286 5.178 -11.855 1.00 83.75 92 SER A O 1
ATOM 675 N N . HIS A 1 93 ? -2.492 5.334 -12.267 1.00 82.00 93 HIS A N 1
ATOM 676 C CA . HIS A 1 93 ? -2.500 4.520 -13.486 1.00 82.00 93 HIS A CA 1
ATOM 677 C C . HIS A 1 93 ? -1.477 5.013 -14.526 1.00 82.00 93 HIS A C 1
ATOM 679 O O . HIS A 1 93 ? -0.843 4.226 -15.228 1.00 82.00 93 HIS A O 1
ATOM 685 N N . SER A 1 94 ? -1.277 6.335 -14.618 1.00 84.12 94 SER A N 1
ATOM 686 C CA . SER A 1 94 ? -0.302 6.928 -15.540 1.00 84.12 94 SER A CA 1
ATOM 687 C C . SER A 1 94 ? 1.135 6.597 -15.150 1.00 84.12 94 SER A C 1
ATOM 689 O O . SER A 1 94 ? 1.958 6.347 -16.033 1.00 84.12 94 SER A O 1
ATOM 691 N N . PHE A 1 95 ? 1.456 6.624 -13.856 1.00 87.50 95 PHE A N 1
ATOM 692 C CA . PHE A 1 95 ? 2.794 6.283 -13.387 1.00 87.50 95 PHE A CA 1
ATOM 693 C C . PHE A 1 95 ? 3.085 4.805 -13.650 1.00 87.50 95 PHE A C 1
ATOM 695 O O . PHE A 1 95 ? 4.128 4.482 -14.228 1.00 87.50 95 PHE A O 1
ATOM 702 N N . ALA A 1 96 ? 2.117 3.943 -13.330 1.00 84.81 96 ALA A N 1
ATOM 703 C CA . ALA A 1 96 ? 2.212 2.503 -13.501 1.00 84.81 96 ALA A CA 1
ATOM 704 C C . ALA A 1 96 ? 2.312 2.068 -14.978 1.00 84.81 96 ALA A C 1
ATOM 706 O O . ALA A 1 96 ? 3.158 1.244 -15.314 1.00 84.81 96 ALA A O 1
ATOM 707 N N . ASN A 1 97 ? 1.568 2.697 -15.899 1.00 82.12 97 ASN A N 1
ATOM 708 C CA . ASN A 1 97 ? 1.776 2.501 -17.345 1.00 82.12 97 ASN A CA 1
ATOM 709 C C . ASN A 1 97 ? 3.189 2.895 -17.776 1.00 82.12 97 ASN A C 1
ATOM 711 O O . ASN A 1 97 ? 3.854 2.179 -18.521 1.00 82.12 97 ASN A O 1
ATOM 715 N N . GLY A 1 98 ? 3.679 4.018 -17.250 1.00 83.69 98 GLY A N 1
ATOM 716 C CA . GLY A 1 98 ? 5.032 4.459 -17.526 1.00 83.69 98 GLY A CA 1
ATOM 717 C C . GLY A 1 98 ? 6.095 3.454 -17.068 1.00 83.69 98 GLY A C 1
ATOM 718 O O . GLY A 1 98 ? 7.136 3.362 -17.714 1.00 83.69 98 GLY A O 1
ATOM 719 N N . LEU A 1 99 ? 5.876 2.711 -15.972 1.00 86.06 99 LEU A N 1
ATOM 720 C CA . LEU A 1 99 ? 6.825 1.683 -15.512 1.00 86.06 99 LEU A CA 1
ATOM 721 C C . LEU A 1 99 ? 7.048 0.627 -16.594 1.00 86.06 99 LEU A C 1
ATOM 723 O O . LEU A 1 99 ? 8.180 0.214 -16.830 1.00 86.06 99 LEU A O 1
ATOM 727 N N . ILE A 1 100 ? 5.983 0.261 -17.298 1.00 78.56 100 ILE A N 1
ATOM 728 C CA . ILE A 1 100 ? 6.017 -0.713 -18.387 1.00 78.56 100 ILE A CA 1
ATOM 729 C C . ILE A 1 100 ? 6.666 -0.155 -19.634 1.00 78.56 100 ILE A C 1
ATOM 731 O O . ILE A 1 100 ? 7.510 -0.828 -20.218 1.00 78.56 100 ILE A O 1
ATOM 735 N N . ASP A 1 101 ? 6.339 1.079 -20.012 1.00 75.25 101 ASP A N 1
ATOM 736 C CA . ASP A 1 101 ? 6.975 1.732 -21.161 1.00 75.25 101 ASP A CA 1
ATOM 737 C C . ASP A 1 101 ? 8.498 1.851 -20.979 1.00 75.25 101 ASP A C 1
ATOM 739 O O . ASP A 1 101 ? 9.258 1.929 -21.946 1.00 75.25 101 ASP A O 1
ATOM 743 N N . ARG A 1 102 ? 8.952 1.866 -19.720 1.00 78.88 102 ARG A N 1
ATOM 744 C CA . ARG A 1 102 ? 10.362 1.926 -19.321 1.00 78.88 102 ARG A CA 1
ATOM 745 C C . ARG A 1 102 ? 10.975 0.561 -19.019 1.00 78.88 102 ARG A C 1
ATOM 747 O O . ARG A 1 102 ? 12.191 0.491 -18.816 1.00 78.88 102 ARG A O 1
ATOM 754 N N . ALA A 1 103 ? 10.180 -0.506 -18.991 1.00 70.56 103 ALA A N 1
ATOM 755 C CA . ALA A 1 103 ? 10.685 -1.856 -18.820 1.00 70.56 103 ALA A CA 1
ATOM 756 C C . ALA A 1 103 ? 11.629 -2.189 -19.979 1.00 70.56 103 ALA A C 1
ATOM 758 O O . ALA A 1 103 ? 11.359 -1.891 -21.146 1.00 70.56 103 ALA A O 1
ATOM 759 N N . ARG A 1 104 ? 12.764 -2.822 -19.673 1.00 64.25 104 ARG A N 1
ATOM 760 C CA . ARG A 1 104 ? 13.648 -3.323 -20.730 1.00 64.25 104 ARG A CA 1
ATOM 761 C C . ARG A 1 104 ? 12.886 -4.370 -21.556 1.00 64.25 104 ARG A C 1
ATOM 763 O O . ARG A 1 104 ? 12.117 -5.137 -20.972 1.00 64.25 104 ARG A O 1
ATOM 770 N N . PRO A 1 105 ? 13.115 -4.469 -22.879 1.00 64.56 105 PRO A N 1
ATOM 771 C CA . PRO A 1 105 ? 12.555 -5.558 -23.672 1.00 64.56 105 PRO A CA 1
ATOM 772 C C . PRO A 1 105 ? 12.860 -6.918 -23.025 1.00 64.56 105 PRO A C 1
ATOM 774 O O . PRO A 1 105 ? 14.018 -7.219 -22.733 1.00 64.56 105 PRO A O 1
ATOM 777 N N . GLY A 1 106 ? 11.820 -7.714 -22.764 1.00 63.12 106 GLY A N 1
ATOM 778 C CA . GLY A 1 106 ? 11.928 -9.019 -22.103 1.00 63.12 106 GLY A CA 1
ATOM 779 C C . GLY A 1 106 ? 12.038 -9.004 -20.572 1.00 63.12 106 GLY A C 1
ATOM 780 O O . GLY A 1 106 ? 12.176 -10.079 -19.987 1.00 63.12 106 GLY A O 1
ATOM 781 N N . SER A 1 107 ? 11.959 -7.840 -19.915 1.00 74.25 107 SER A N 1
ATOM 782 C CA . SER A 1 107 ? 11.904 -7.750 -18.451 1.00 74.25 107 SER A CA 1
ATOM 783 C C . SER A 1 107 ? 10.514 -8.114 -17.933 1.00 74.25 107 SER A C 1
ATOM 785 O O . SER A 1 107 ? 9.628 -7.269 -17.801 1.00 74.25 107 SER A O 1
ATOM 787 N N . ASN A 1 108 ? 10.308 -9.403 -17.669 1.00 76.31 108 ASN A N 1
ATOM 788 C CA . ASN A 1 108 ? 9.078 -9.888 -17.041 1.00 76.31 108 ASN A CA 1
ATOM 789 C C . ASN A 1 108 ? 8.922 -9.352 -15.612 1.00 76.31 108 ASN A C 1
ATOM 791 O O . ASN A 1 108 ? 7.803 -9.132 -15.164 1.00 76.31 108 ASN A O 1
ATOM 795 N N . ASP A 1 109 ? 10.035 -9.078 -14.941 1.00 84.50 109 ASP A N 1
ATOM 796 C CA . ASP A 1 109 ? 10.086 -8.615 -13.560 1.00 84.50 109 ASP A CA 1
ATOM 797 C C . ASP A 1 109 ? 9.486 -7.211 -13.408 1.00 84.50 109 ASP A C 1
ATOM 799 O O . ASP A 1 109 ? 8.615 -6.998 -12.569 1.00 84.50 109 ASP A O 1
ATOM 803 N N . VAL A 1 110 ? 9.839 -6.260 -14.285 1.00 82.38 110 VAL A N 1
ATOM 804 C CA . VAL A 1 110 ? 9.218 -4.918 -14.272 1.00 82.38 110 VAL A CA 1
ATOM 805 C C . VAL A 1 110 ? 7.747 -4.974 -14.680 1.00 82.38 110 VAL A C 1
ATOM 807 O O . VAL A 1 110 ? 6.949 -4.170 -14.203 1.00 82.38 110 VAL A O 1
ATOM 810 N N . LYS A 1 111 ? 7.362 -5.931 -15.534 1.00 83.75 111 LYS A N 1
ATOM 811 C CA . LYS A 1 111 ? 5.951 -6.136 -15.884 1.00 83.75 111 LYS A CA 1
ATOM 812 C C . LYS A 1 111 ? 5.156 -6.606 -14.663 1.00 83.75 111 LYS A C 1
ATOM 814 O O . LYS A 1 111 ? 4.134 -5.998 -14.370 1.00 83.75 111 LYS A O 1
ATOM 819 N N . TYR A 1 112 ? 5.642 -7.606 -13.921 1.00 87.50 112 TYR A N 1
ATOM 820 C CA . TYR A 1 112 ? 5.022 -8.025 -12.656 1.00 87.50 112 TYR A CA 1
ATOM 821 C C . TYR A 1 112 ? 5.013 -6.896 -11.625 1.00 87.50 112 TYR A C 1
ATOM 823 O O . TYR A 1 112 ? 3.993 -6.662 -10.987 1.00 87.50 112 TYR A O 1
ATOM 831 N N . PHE A 1 113 ? 6.095 -6.128 -11.530 1.00 89.75 113 PHE A N 1
ATOM 832 C CA . PHE A 1 113 ? 6.160 -4.950 -10.671 1.00 89.75 113 PHE A CA 1
ATOM 833 C C . PHE A 1 113 ? 5.091 -3.904 -11.008 1.00 89.75 113 PHE A C 1
ATOM 835 O O . PHE A 1 113 ? 4.362 -3.444 -10.137 1.00 89.75 113 PHE A O 1
ATOM 842 N N . ALA A 1 114 ? 4.927 -3.556 -12.281 1.00 88.06 114 ALA A N 1
ATOM 843 C CA . ALA A 1 114 ? 3.894 -2.616 -12.700 1.00 88.06 114 ALA A CA 1
ATOM 844 C C . ALA A 1 114 ? 2.471 -3.178 -12.547 1.00 88.06 114 ALA A C 1
ATOM 846 O O . ALA A 1 114 ? 1.545 -2.423 -12.263 1.00 88.06 114 ALA A O 1
ATOM 847 N N . MET A 1 115 ? 2.292 -4.492 -12.716 1.00 86.75 115 MET A N 1
ATOM 848 C CA . MET A 1 115 ? 1.034 -5.185 -12.428 1.00 86.75 115 MET A CA 1
ATOM 849 C C . MET A 1 115 ? 0.649 -5.062 -10.953 1.00 86.75 115 MET A C 1
ATOM 851 O O . MET A 1 115 ? -0.490 -4.721 -10.661 1.00 86.75 115 MET A O 1
ATOM 855 N N . GLY A 1 116 ? 1.599 -5.277 -10.043 1.00 89.25 116 GLY A N 1
ATOM 856 C CA . GLY A 1 116 ? 1.385 -5.073 -8.614 1.00 89.25 116 GLY A CA 1
ATOM 857 C C . GLY A 1 116 ? 1.057 -3.622 -8.278 1.00 89.25 116 GLY A C 1
ATOM 858 O O . GLY A 1 116 ? 0.173 -3.334 -7.482 1.00 89.25 116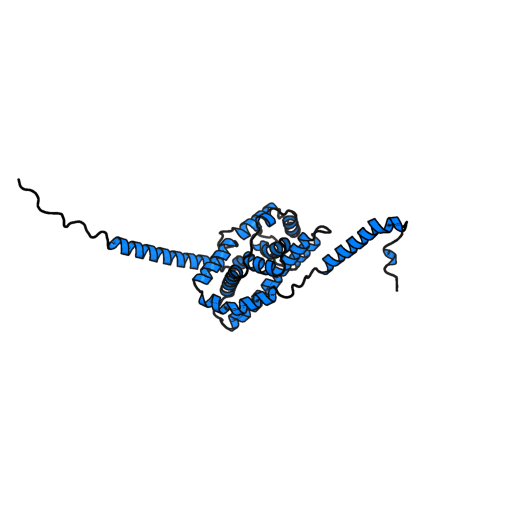 GLY A O 1
ATOM 859 N N . TRP A 1 117 ? 1.721 -2.681 -8.945 1.00 90.06 117 TRP A N 1
ATOM 860 C CA . TRP A 1 117 ? 1.415 -1.260 -8.796 1.00 90.06 117 TRP A CA 1
ATOM 861 C C . TRP A 1 117 ? -0.037 -0.936 -9.177 1.00 90.06 117 TRP A C 1
ATOM 863 O O . TRP A 1 117 ? -0.693 -0.142 -8.512 1.00 90.06 117 TRP A O 1
ATOM 873 N N . TYR A 1 118 ? -0.542 -1.550 -10.249 1.00 86.19 118 TYR A N 1
ATOM 874 C CA . TYR A 1 118 ? -1.947 -1.447 -10.652 1.00 86.19 118 TYR A CA 1
ATOM 875 C C . TYR A 1 118 ? -2.889 -2.065 -9.624 1.00 86.19 118 TYR A C 1
ATOM 877 O O . TYR A 1 118 ? -3.877 -1.442 -9.255 1.00 86.19 118 TYR A O 1
ATOM 885 N N . GLU A 1 119 ? -2.538 -3.251 -9.137 1.00 86.25 119 GLU A N 1
ATOM 886 C CA . GLU A 1 119 ? -3.301 -3.977 -8.125 1.00 86.25 119 GLU A CA 1
ATOM 887 C C . GLU A 1 119 ? -3.535 -3.123 -6.869 1.00 86.25 119 GLU A C 1
ATOM 889 O O . GLU A 1 119 ? -4.640 -3.092 -6.338 1.00 86.25 119 GLU A O 1
ATOM 894 N N . HIS A 1 120 ? -2.541 -2.345 -6.435 1.00 87.94 120 HIS A N 1
ATOM 895 C CA . HIS A 1 120 ? -2.718 -1.393 -5.336 1.00 87.94 120 HIS A CA 1
ATOM 896 C C . HIS A 1 120 ? -3.847 -0.377 -5.595 1.00 87.94 120 HIS A C 1
ATOM 898 O O . HIS A 1 120 ? -4.643 -0.093 -4.701 1.00 87.94 120 HIS A O 1
ATOM 904 N N . LEU A 1 121 ? -3.942 0.167 -6.813 1.00 82.75 121 LEU A N 1
ATOM 905 C CA . LEU A 1 121 ? -4.959 1.167 -7.167 1.00 82.75 121 LEU A CA 1
ATOM 906 C C . LEU A 1 121 ? -6.372 0.566 -7.175 1.00 82.75 121 LEU A C 1
ATOM 908 O O . LEU A 1 121 ? -7.340 1.229 -6.782 1.00 82.75 121 LEU A O 1
ATOM 912 N N . ASP A 1 122 ? -6.487 -0.689 -7.608 1.00 80.56 122 ASP A N 1
ATOM 913 C CA . ASP A 1 122 ? -7.742 -1.438 -7.582 1.00 80.56 122 ASP A CA 1
ATOM 914 C C . ASP A 1 122 ? -8.146 -1.765 -6.135 1.00 80.56 122 ASP A C 1
ATOM 916 O O . ASP A 1 122 ? -9.291 -1.524 -5.741 1.00 80.56 122 ASP A O 1
ATOM 920 N N . GLN A 1 123 ? -7.190 -2.189 -5.301 1.00 85.81 123 GLN A N 1
ATOM 921 C CA . GLN A 1 123 ? -7.396 -2.420 -3.868 1.00 85.81 123 GLN A CA 1
ATOM 922 C C . GLN A 1 123 ? -7.888 -1.158 -3.145 1.00 85.81 123 GLN A C 1
ATOM 924 O O . GLN A 1 123 ? -8.821 -1.231 -2.345 1.00 85.81 123 GLN A O 1
ATOM 929 N N . ASP A 1 124 ? -7.334 0.015 -3.453 1.00 83.88 124 ASP A N 1
ATOM 930 C CA . ASP A 1 124 ? -7.789 1.280 -2.864 1.00 83.88 124 ASP A CA 1
ATOM 931 C C . ASP A 1 124 ? -9.201 1.681 -3.313 1.00 83.88 124 ASP A C 1
ATOM 933 O O . ASP A 1 124 ? -9.997 2.203 -2.520 1.00 83.88 124 ASP A O 1
ATOM 937 N N . SER A 1 125 ? -9.553 1.381 -4.563 1.00 82.19 125 SER A N 1
ATOM 938 C CA . SER A 1 125 ? -10.906 1.599 -5.079 1.00 82.19 125 SER A CA 1
ATOM 939 C C . SER A 1 125 ? -11.928 0.696 -4.373 1.00 82.19 125 SER A C 1
ATOM 941 O O . SER A 1 125 ? -12.986 1.166 -3.943 1.00 82.19 125 SER A O 1
ATOM 943 N N . GLU A 1 126 ? -11.601 -0.583 -4.177 1.00 85.12 126 GLU A N 1
ATOM 944 C CA . GLU A 1 126 ? -12.448 -1.537 -3.449 1.00 85.12 126 GLU A CA 1
ATOM 945 C C . GLU A 1 126 ? -12.506 -1.260 -1.940 1.00 85.12 126 GLU A C 1
ATOM 947 O O . GLU A 1 126 ? -13.535 -1.483 -1.285 1.00 85.12 126 GLU A O 1
ATOM 952 N N . PHE A 1 127 ? -11.439 -0.702 -1.370 1.00 88.31 127 PHE A N 1
ATOM 953 C CA . PHE A 1 127 ? -11.441 -0.253 0.014 1.00 88.31 127 PHE A CA 1
ATOM 954 C C . PHE A 1 127 ? -12.464 0.868 0.226 1.00 88.31 127 PHE A C 1
ATOM 956 O O . PHE A 1 127 ? -13.237 0.820 1.184 1.00 88.31 127 PHE A O 1
ATOM 963 N N . LEU A 1 128 ? -12.548 1.841 -0.690 1.00 86.56 128 LEU A N 1
ATOM 964 C CA . LEU A 1 128 ? -13.550 2.907 -0.606 1.00 86.56 128 LEU A CA 1
ATOM 965 C C . LEU A 1 128 ? -14.987 2.355 -0.611 1.00 86.56 128 LEU A C 1
ATOM 967 O O . LEU A 1 128 ? -15.832 2.845 0.141 1.00 86.56 128 LEU A O 1
ATOM 971 N N . ASN A 1 129 ? -15.264 1.311 -1.398 1.00 86.69 129 ASN A N 1
ATOM 972 C CA . ASN A 1 129 ? -16.567 0.634 -1.383 1.00 86.69 129 ASN A CA 1
ATOM 973 C C . ASN A 1 129 ? -16.867 0.020 -0.005 1.00 86.69 129 ASN A C 1
ATOM 975 O O . ASN A 1 129 ? -17.968 0.183 0.524 1.00 86.69 129 ASN A O 1
ATOM 979 N N . SER A 1 130 ? -15.866 -0.619 0.600 1.00 91.88 130 SER A N 1
ATOM 980 C CA . SER A 1 130 ? -15.956 -1.236 1.932 1.00 91.88 130 SER A CA 1
ATOM 981 C C . SER A 1 130 ? -16.188 -0.191 3.028 1.00 91.88 130 SER A C 1
ATOM 983 O O . SER A 1 130 ? -16.998 -0.392 3.933 1.00 91.88 130 SER A O 1
ATOM 985 N N . VAL A 1 131 ? -15.545 0.976 2.909 1.00 91.31 131 VAL A N 1
ATOM 986 C CA . VAL A 1 131 ? -15.765 2.122 3.803 1.00 91.31 131 VAL A CA 1
ATOM 987 C C . VAL A 1 131 ? -17.224 2.562 3.767 1.00 91.31 131 VAL A C 1
ATOM 989 O O . VAL A 1 131 ? -17.845 2.714 4.819 1.00 91.31 131 VAL A O 1
ATOM 992 N N . LEU A 1 132 ? -17.791 2.727 2.570 1.00 91.56 132 LEU A N 1
ATOM 993 C CA . LEU A 1 132 ? -19.192 3.115 2.406 1.00 91.56 132 LEU A CA 1
ATOM 994 C C . LEU A 1 132 ? -20.149 2.054 2.967 1.00 91.56 132 LEU A C 1
ATOM 996 O O . LEU A 1 132 ? -21.143 2.409 3.605 1.00 91.56 132 LEU A O 1
ATOM 1000 N N . ALA A 1 133 ? -19.849 0.768 2.763 1.00 95.31 133 ALA A N 1
ATOM 1001 C CA . ALA A 1 133 ? -20.642 -0.336 3.294 1.00 95.31 133 ALA A CA 1
ATOM 1002 C C . ALA A 1 133 ? -20.667 -0.321 4.830 1.00 95.31 133 ALA A C 1
ATOM 1004 O O . ALA A 1 133 ? -21.749 -0.291 5.424 1.00 95.31 133 ALA A O 1
ATOM 1005 N N . ILE A 1 134 ? -19.502 -0.230 5.477 1.00 94.81 134 ILE A N 1
ATOM 1006 C CA . ILE A 1 134 ? -19.398 -0.186 6.942 1.00 94.81 134 ILE A CA 1
ATOM 1007 C C . ILE A 1 134 ? -20.068 1.070 7.499 1.00 94.81 134 ILE A C 1
ATOM 1009 O O . ILE A 1 134 ? -20.883 0.966 8.411 1.00 94.81 134 ILE A O 1
ATOM 1013 N N . GLN A 1 135 ? -19.812 2.248 6.924 1.00 95.31 135 GLN A N 1
ATOM 1014 C CA . GLN A 1 135 ? -20.402 3.508 7.397 1.00 95.31 135 GLN A CA 1
ATOM 1015 C C . GLN A 1 135 ? -21.924 3.575 7.219 1.00 95.31 135 GLN A C 1
ATOM 1017 O O . GLN A 1 135 ? -22.590 4.349 7.906 1.00 95.31 135 GLN A O 1
ATOM 1022 N N . SER A 1 136 ? -22.502 2.762 6.328 1.00 97.25 136 SER A N 1
ATOM 1023 C CA . SER A 1 136 ? -23.959 2.657 6.193 1.00 97.25 136 SER A CA 1
ATOM 1024 C C . SER A 1 136 ? -24.629 1.986 7.401 1.00 97.25 136 SER A C 1
ATOM 1026 O O . SER A 1 136 ? -25.797 2.263 7.684 1.00 97.25 136 SER A O 1
ATOM 1028 N N . VAL A 1 137 ? -23.888 1.139 8.124 1.00 97.62 137 VAL A N 1
ATOM 1029 C CA . VAL A 1 137 ? -24.340 0.426 9.329 1.00 97.62 137 VAL A CA 1
ATOM 1030 C C . VAL A 1 137 ? -23.807 1.099 10.600 1.00 97.62 137 VAL A C 1
ATOM 1032 O O . VAL A 1 137 ? -24.548 1.248 11.569 1.00 97.62 137 VAL A O 1
ATOM 1035 N N . HIS A 1 138 ? -22.558 1.568 10.554 1.00 95.38 138 HIS A N 1
ATOM 1036 C CA . HIS A 1 138 ? -21.804 2.197 11.640 1.00 95.38 138 HIS A CA 1
ATOM 1037 C C . HIS A 1 138 ? -21.338 3.610 11.235 1.00 95.38 138 HIS A C 1
ATOM 1039 O O . HIS A 1 138 ? -20.154 3.829 10.958 1.00 95.38 138 HIS A O 1
ATOM 1045 N N . PRO A 1 139 ? -22.250 4.597 11.151 1.00 94.50 139 PRO A N 1
ATOM 1046 C CA . PRO A 1 139 ? -21.936 5.946 10.664 1.00 94.50 139 PRO A CA 1
ATOM 1047 C C . PRO A 1 139 ? -20.948 6.723 11.548 1.00 94.50 139 PRO A C 1
ATOM 1049 O O . PRO A 1 139 ? -20.416 7.751 11.132 1.00 94.50 139 PRO A O 1
ATOM 1052 N N . GLU A 1 140 ? -20.712 6.270 12.776 1.00 91.62 140 GLU A N 1
ATOM 1053 C CA . GLU A 1 140 ? -19.724 6.818 13.697 1.00 91.62 140 GLU A CA 1
ATOM 1054 C C . GLU A 1 140 ? -18.281 6.382 13.397 1.00 91.62 140 GLU A C 1
ATOM 1056 O O . GLU A 1 140 ? -17.356 6.961 13.971 1.00 91.62 140 GLU A O 1
ATOM 1061 N N . TYR A 1 141 ? -18.069 5.386 12.528 1.00 88.56 141 TYR A N 1
ATOM 1062 C CA . TYR A 1 141 ? -16.731 4.933 12.141 1.00 88.56 141 TYR A CA 1
ATOM 1063 C C . TYR A 1 141 ? -16.152 5.842 11.065 1.00 88.56 141 TYR A C 1
ATOM 1065 O O . TYR A 1 141 ? -16.755 6.092 10.021 1.00 88.56 141 TYR A O 1
ATOM 1073 N N . SER A 1 142 ? -14.951 6.355 11.311 1.00 86.31 142 SER A N 1
ATOM 1074 C CA . SER A 1 142 ? -14.195 7.097 10.307 1.00 86.31 142 SER A CA 1
ATOM 1075 C C . SER A 1 142 ? -13.550 6.148 9.291 1.00 86.31 142 SER A C 1
ATOM 1077 O O . SER A 1 142 ? -13.364 4.962 9.551 1.00 86.31 142 SER A O 1
ATOM 1079 N N . THR A 1 143 ? -13.128 6.668 8.137 1.00 84.44 143 THR A N 1
ATOM 1080 C CA . THR A 1 143 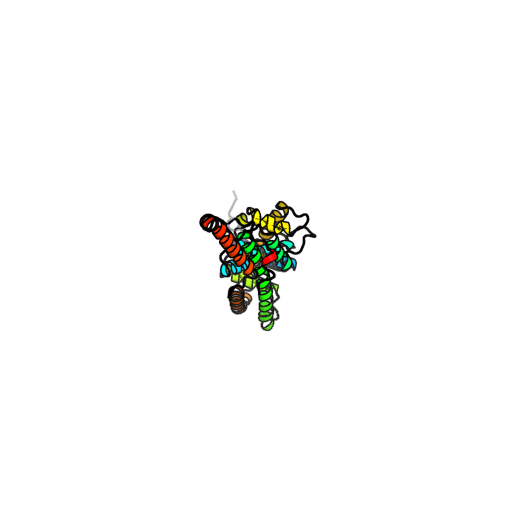? -12.312 5.899 7.180 1.00 84.44 143 THR A CA 1
ATOM 1081 C C . THR A 1 143 ? -11.045 5.334 7.832 1.00 84.44 143 THR A C 1
ATOM 1083 O O . THR A 1 143 ? -10.629 4.226 7.515 1.00 84.44 143 THR A O 1
ATOM 1086 N N . ASN A 1 144 ? -10.463 6.066 8.784 1.00 81.12 144 ASN A N 1
ATOM 1087 C CA . ASN A 1 144 ? -9.263 5.638 9.497 1.00 81.12 144 ASN A CA 1
ATOM 1088 C C . ASN A 1 144 ? -9.536 4.493 10.481 1.00 81.12 144 ASN A C 1
ATOM 1090 O O . ASN A 1 144 ? -8.705 3.599 10.604 1.00 81.12 144 ASN A O 1
ATOM 1094 N N . ASP A 1 145 ? -10.691 4.505 11.158 1.00 84.94 145 ASP A N 1
ATOM 1095 C CA . ASP A 1 145 ? -11.140 3.378 11.989 1.00 84.94 145 ASP A CA 1
ATOM 1096 C C . ASP A 1 145 ? -11.183 2.089 11.160 1.00 84.94 145 ASP A C 1
ATOM 1098 O O . ASP A 1 145 ? -10.642 1.059 11.555 1.00 84.94 145 ASP A O 1
ATOM 1102 N N . ILE A 1 146 ? -11.791 2.185 9.976 1.00 88.69 146 ILE A N 1
ATOM 1103 C CA . ILE A 1 146 ? -11.977 1.064 9.053 1.00 88.69 146 ILE A CA 1
ATOM 1104 C C . ILE A 1 146 ? -10.634 0.590 8.498 1.00 88.69 146 ILE A C 1
ATOM 1106 O O . ILE A 1 146 ? -10.383 -0.612 8.466 1.00 88.69 146 ILE A O 1
ATOM 1110 N N . ARG A 1 147 ? -9.744 1.520 8.126 1.00 86.69 147 ARG A N 1
ATOM 1111 C CA . ARG A 1 147 ? -8.399 1.192 7.639 1.00 86.69 147 ARG A CA 1
ATOM 1112 C C . ARG A 1 147 ? -7.598 0.428 8.690 1.00 86.69 147 ARG A C 1
ATOM 1114 O O . ARG A 1 147 ? -7.137 -0.663 8.394 1.00 86.69 147 ARG A O 1
ATOM 1121 N N . LEU A 1 148 ? -7.505 0.932 9.924 1.00 84.94 148 LEU A N 1
ATOM 1122 C CA . LEU A 1 148 ? -6.771 0.232 10.986 1.00 84.94 148 LEU A CA 1
ATOM 1123 C C . LEU A 1 148 ? -7.375 -1.137 11.319 1.00 84.94 148 LEU A C 1
ATOM 1125 O O . LEU A 1 148 ? -6.635 -2.074 11.619 1.00 84.94 148 LEU A O 1
ATOM 1129 N N . GLY A 1 149 ? -8.704 -1.262 11.263 1.00 88.06 149 GLY A N 1
ATOM 1130 C CA . GLY A 1 149 ? -9.380 -2.550 11.393 1.00 88.06 149 GLY A CA 1
ATOM 1131 C C . GLY A 1 149 ? -8.970 -3.526 10.288 1.00 88.06 149 GLY A C 1
ATOM 1132 O O . GLY A 1 149 ? -8.582 -4.653 10.586 1.00 88.06 149 GLY A O 1
ATOM 1133 N N . PHE A 1 150 ? -8.996 -3.085 9.029 1.00 89.94 150 PHE A N 1
ATOM 1134 C CA . PHE A 1 150 ? -8.614 -3.899 7.871 1.00 89.94 150 PHE A CA 1
ATOM 1135 C C . PHE A 1 150 ? -7.128 -4.259 7.884 1.00 89.94 150 PHE A C 1
ATOM 1137 O O . PHE A 1 150 ? -6.785 -5.410 7.620 1.00 89.94 150 PHE A O 1
ATOM 1144 N N . ASP A 1 151 ? -6.252 -3.327 8.257 1.00 86.12 151 ASP A N 1
ATOM 1145 C CA . ASP A 1 151 ? -4.818 -3.586 8.378 1.00 86.12 151 ASP A CA 1
ATOM 1146 C C . ASP A 1 151 ? -4.547 -4.644 9.447 1.00 86.12 151 ASP A C 1
ATOM 1148 O O . ASP A 1 151 ? -3.815 -5.607 9.215 1.00 86.12 151 ASP A O 1
ATOM 1152 N N . TYR A 1 152 ? -5.196 -4.521 10.608 1.00 87.62 152 TYR A N 1
ATOM 1153 C CA . TYR A 1 152 ? -5.105 -5.533 11.653 1.00 87.62 152 TYR A CA 1
ATOM 1154 C C . TYR A 1 152 ? -5.594 -6.904 11.166 1.00 87.62 152 TYR A C 1
ATOM 1156 O O . TYR A 1 152 ? -4.885 -7.897 11.330 1.00 87.62 152 TYR A O 1
ATOM 1164 N N . LEU A 1 153 ? -6.777 -6.970 10.545 1.00 90.50 153 LEU A N 1
ATOM 1165 C CA . LEU A 1 153 ? -7.359 -8.221 10.049 1.00 90.50 153 LEU A CA 1
ATOM 1166 C C . LEU A 1 153 ? -6.495 -8.876 8.966 1.00 90.50 153 LEU A C 1
ATOM 1168 O O . LEU A 1 153 ? -6.320 -10.099 8.993 1.00 90.50 153 LEU A O 1
ATOM 1172 N N . THR A 1 154 ? -5.895 -8.074 8.084 1.00 87.94 154 THR A N 1
ATOM 1173 C CA . THR A 1 154 ? -4.964 -8.558 7.058 1.00 87.94 154 THR A CA 1
ATOM 1174 C C . THR A 1 154 ? -3.724 -9.151 7.698 1.00 87.94 154 THR A C 1
ATOM 1176 O O . THR A 1 154 ? -3.398 -10.297 7.425 1.00 87.94 154 THR A O 1
ATOM 1179 N N . MET A 1 155 ? -3.088 -8.456 8.643 1.00 85.81 155 MET A N 1
ATOM 1180 C CA . MET A 1 155 ? -1.904 -8.987 9.330 1.00 85.81 155 MET A CA 1
ATOM 1181 C C . MET A 1 155 ? -2.178 -10.269 10.125 1.00 85.81 155 MET A C 1
ATOM 1183 O O . MET A 1 155 ? -1.286 -11.102 10.268 1.00 85.81 155 MET A O 1
ATOM 1187 N N . GLN A 1 156 ? -3.388 -10.432 10.670 1.00 88.25 156 GLN A N 1
ATOM 1188 C CA . GLN A 1 156 ? -3.759 -11.654 11.389 1.00 88.25 156 GLN A CA 1
ATOM 1189 C C . GLN A 1 156 ? -4.067 -12.829 10.453 1.00 88.25 156 GLN A C 1
ATOM 1191 O O . GLN A 1 156 ? -3.807 -13.975 10.821 1.00 88.25 156 GLN A O 1
ATOM 1196 N N . SER A 1 157 ? -4.636 -12.561 9.277 1.00 87.31 157 SER A N 1
ATOM 1197 C CA . SER A 1 157 ? -5.183 -13.602 8.392 1.00 87.31 157 SER A CA 1
ATOM 1198 C C . SER A 1 157 ? -4.256 -13.935 7.217 1.00 87.31 157 SER A C 1
ATOM 1200 O O . SER A 1 157 ? -4.202 -15.084 6.783 1.00 87.31 157 SER A O 1
ATOM 1202 N N . HIS A 1 158 ? -3.497 -12.945 6.746 1.00 84.69 158 HIS A N 1
ATOM 1203 C CA . HIS A 1 158 ? -2.621 -12.979 5.572 1.00 84.69 158 HIS A CA 1
ATOM 1204 C C . HIS A 1 158 ? -1.320 -12.212 5.867 1.00 84.69 158 HIS A C 1
ATOM 1206 O O . HIS A 1 158 ? -1.088 -11.131 5.322 1.00 84.69 158 HIS A O 1
ATOM 1212 N N . PRO A 1 159 ? -0.482 -12.718 6.788 1.00 79.12 159 PRO A N 1
ATOM 1213 C CA . PRO A 1 159 ? 0.791 -12.079 7.084 1.00 79.12 159 PRO A CA 1
ATOM 1214 C C . PRO A 1 159 ? 1.707 -12.131 5.857 1.00 79.12 159 PRO A C 1
ATOM 1216 O O . PRO A 1 159 ? 1.866 -13.192 5.260 1.00 79.12 159 PRO A O 1
ATOM 1219 N N . THR A 1 160 ? 2.347 -11.004 5.548 1.00 73.62 160 THR A N 1
ATOM 1220 C CA . THR A 1 160 ? 3.344 -10.903 4.477 1.00 73.62 160 THR A CA 1
ATOM 1221 C C . THR A 1 160 ? 4.753 -10.833 5.024 1.00 73.62 160 THR A C 1
ATOM 1223 O O . THR A 1 160 ? 5.056 -10.026 5.912 1.00 73.62 160 THR A O 1
ATOM 1226 N N . ASP A 1 161 ? 5.635 -11.632 4.430 1.00 68.31 161 ASP A N 1
ATOM 1227 C CA . ASP A 1 161 ? 7.065 -11.587 4.698 1.00 68.31 161 ASP A CA 1
ATOM 1228 C C . ASP A 1 161 ? 7.712 -10.510 3.830 1.00 68.31 161 ASP A C 1
ATOM 1230 O O . ASP A 1 161 ? 8.156 -10.703 2.700 1.00 68.31 161 ASP A O 1
ATOM 1234 N N . VAL A 1 162 ? 7.781 -9.319 4.408 1.00 63.91 162 VAL A N 1
ATOM 1235 C CA . VAL A 1 162 ? 8.348 -8.152 3.755 1.00 63.91 162 VAL A CA 1
ATOM 1236 C C . VAL A 1 162 ? 9.834 -8.345 3.419 1.00 63.91 162 VAL A C 1
ATOM 1238 O O . VAL A 1 162 ? 10.697 -8.262 4.298 1.00 63.91 162 VAL A O 1
ATOM 1241 N N . ASN A 1 163 ? 10.173 -8.444 2.131 1.00 76.94 163 ASN A N 1
ATOM 1242 C CA . ASN A 1 163 ? 11.566 -8.455 1.680 1.00 76.94 163 ASN A CA 1
ATOM 1243 C C . ASN A 1 163 ? 12.063 -7.055 1.255 1.00 76.94 163 ASN A C 1
ATOM 1245 O O . ASN A 1 163 ? 12.376 -6.808 0.090 1.00 76.94 163 ASN A O 1
ATOM 1249 N N . VAL A 1 164 ? 12.165 -6.114 2.210 1.00 76.00 164 VAL A N 1
ATOM 1250 C CA . VAL A 1 164 ? 12.660 -4.740 1.931 1.00 76.00 164 VAL A CA 1
ATOM 1251 C C . VAL A 1 164 ? 14.064 -4.765 1.323 1.00 76.00 164 VAL A C 1
ATOM 1253 O O . VAL A 1 164 ? 14.381 -3.964 0.447 1.00 76.00 164 VAL A O 1
ATOM 1256 N N . THR A 1 165 ? 14.919 -5.687 1.773 1.00 81.56 165 THR A N 1
ATOM 1257 C CA . THR A 1 165 ? 16.288 -5.823 1.261 1.00 81.56 165 THR A CA 1
ATOM 1258 C C . THR A 1 165 ? 16.293 -6.164 -0.225 1.00 81.56 165 THR A C 1
ATOM 1260 O O . THR A 1 165 ? 16.994 -5.501 -0.982 1.00 81.56 165 THR A O 1
ATOM 1263 N N . PHE A 1 166 ? 15.461 -7.116 -0.662 1.00 86.00 166 PHE A N 1
ATOM 1264 C CA . PHE A 1 166 ? 15.276 -7.408 -2.084 1.00 86.00 166 PHE A CA 1
ATOM 1265 C C . PHE A 1 166 ? 14.896 -6.150 -2.870 1.00 86.00 166 PHE A C 1
ATOM 1267 O O . PHE A 1 166 ? 15.571 -5.820 -3.842 1.00 86.00 166 PHE A O 1
ATOM 1274 N N . ILE A 1 167 ? 13.891 -5.400 -2.410 1.00 81.88 167 ILE A N 1
ATOM 1275 C CA . ILE A 1 167 ? 13.425 -4.180 -3.082 1.00 81.88 167 ILE A CA 1
ATOM 1276 C C . ILE A 1 167 ? 14.547 -3.130 -3.193 1.00 81.88 167 ILE A C 1
ATOM 1278 O O . ILE A 1 167 ? 14.770 -2.563 -4.264 1.00 81.88 167 ILE A O 1
ATOM 1282 N N . MET A 1 168 ? 15.269 -2.866 -2.099 1.00 85.00 168 MET A N 1
ATOM 1283 C CA . MET A 1 168 ? 16.321 -1.840 -2.046 1.00 85.00 168 MET A CA 1
ATOM 1284 C C . MET A 1 168 ? 17.577 -2.204 -2.852 1.00 85.00 168 MET A C 1
ATOM 1286 O O . MET A 1 168 ? 18.290 -1.306 -3.322 1.00 85.00 168 MET A O 1
ATOM 1290 N N . ASP A 1 169 ? 17.851 -3.497 -3.022 1.00 87.69 169 ASP A N 1
ATOM 1291 C CA . ASP A 1 169 ? 19.027 -3.990 -3.740 1.00 87.69 169 ASP A CA 1
ATOM 1292 C C . ASP A 1 169 ? 18.744 -4.235 -5.234 1.00 87.69 169 ASP A C 1
ATOM 1294 O O . ASP A 1 169 ? 19.674 -4.256 -6.052 1.00 87.69 169 ASP A O 1
ATOM 1298 N N . HIS A 1 170 ? 17.472 -4.357 -5.634 1.00 87.75 170 HIS A N 1
ATOM 1299 C CA . HIS A 1 170 ? 17.108 -4.654 -7.015 1.00 87.75 170 HIS A CA 1
ATOM 1300 C C . HIS A 1 170 ? 17.176 -3.418 -7.921 1.00 87.75 170 HIS A C 1
ATOM 1302 O O . HIS A 1 170 ? 16.243 -2.622 -8.040 1.00 87.75 170 HIS A O 1
ATOM 1308 N N . THR A 1 171 ? 18.296 -3.277 -8.633 1.00 85.31 171 THR A N 1
ATOM 1309 C CA . THR A 1 171 ? 18.557 -2.115 -9.507 1.00 85.31 171 THR A CA 1
ATOM 1310 C C . THR A 1 171 ? 17.478 -1.860 -10.557 1.00 85.31 171 THR A C 1
ATOM 1312 O O . THR A 1 171 ? 17.217 -0.706 -10.878 1.00 85.31 171 THR A O 1
ATOM 1315 N N . GLU A 1 172 ? 16.822 -2.904 -11.060 1.00 83.19 172 GLU A N 1
ATOM 1316 C CA . GLU A 1 172 ? 15.782 -2.756 -12.074 1.00 83.19 172 GLU A CA 1
ATOM 1317 C C . GLU A 1 172 ? 14.478 -2.160 -11.523 1.00 83.19 172 GLU A C 1
ATOM 1319 O O . GLU A 1 172 ? 13.869 -1.333 -12.198 1.00 83.19 172 GLU A O 1
ATOM 1324 N N . ILE A 1 173 ? 14.103 -2.493 -10.279 1.00 86.12 173 ILE A N 1
ATOM 1325 C CA . ILE A 1 173 ? 12.960 -1.868 -9.594 1.00 86.12 173 ILE A CA 1
ATOM 1326 C C . ILE A 1 173 ? 13.266 -0.381 -9.392 1.00 86.12 173 ILE A C 1
ATOM 1328 O O . ILE A 1 173 ? 12.483 0.487 -9.779 1.00 86.12 173 ILE A O 1
ATOM 1332 N N . LEU A 1 174 ? 14.454 -0.077 -8.859 1.00 87.88 174 LEU A N 1
ATOM 1333 C CA . LEU A 1 174 ? 14.873 1.302 -8.608 1.00 87.88 174 LEU A CA 1
ATOM 1334 C C . LEU A 1 174 ? 14.942 2.134 -9.894 1.00 87.88 174 LEU A C 1
ATOM 1336 O O . LEU A 1 174 ? 14.496 3.279 -9.904 1.00 87.88 174 LEU A O 1
ATOM 1340 N N . ASP A 1 175 ? 15.479 1.576 -10.982 1.00 84.44 175 ASP A N 1
ATOM 1341 C CA . ASP A 1 175 ? 15.566 2.267 -12.269 1.00 84.44 175 ASP A CA 1
ATOM 1342 C C . ASP A 1 175 ? 14.181 2.469 -12.912 1.00 84.44 175 ASP A C 1
ATOM 1344 O O . ASP A 1 175 ? 13.951 3.524 -13.511 1.00 84.44 175 ASP A O 1
ATOM 1348 N N . ALA A 1 176 ? 13.249 1.516 -12.765 1.00 85.31 176 ALA A N 1
ATOM 1349 C CA . ALA A 1 176 ? 11.879 1.644 -13.268 1.00 85.31 176 ALA A CA 1
ATOM 1350 C C . ALA A 1 176 ? 11.129 2.792 -12.574 1.00 85.31 176 ALA A C 1
ATOM 1352 O O . ALA A 1 176 ? 10.564 3.658 -13.258 1.00 85.31 176 ALA A O 1
ATOM 1353 N N . ILE A 1 177 ? 11.204 2.847 -11.237 1.00 87.62 177 ILE A N 1
ATOM 1354 C CA . ILE A 1 177 ? 10.662 3.946 -10.425 1.00 87.62 177 ILE A CA 1
ATOM 1355 C C . ILE A 1 177 ? 11.344 5.260 -10.825 1.00 87.62 177 ILE A C 1
ATOM 1357 O O . ILE A 1 177 ? 10.665 6.221 -11.193 1.00 87.62 177 ILE A O 1
ATOM 1361 N N . ARG A 1 178 ? 12.688 5.303 -10.840 1.00 86.88 178 ARG A N 1
ATOM 1362 C CA . ARG A 1 178 ? 13.449 6.520 -11.178 1.00 86.88 178 ARG A CA 1
ATOM 1363 C C . ARG A 1 178 ? 13.073 7.068 -12.540 1.00 86.88 178 ARG A C 1
ATOM 1365 O O . ARG A 1 178 ? 12.980 8.278 -12.706 1.00 86.88 178 ARG A O 1
ATOM 1372 N N . GLY A 1 179 ? 12.873 6.205 -13.528 1.00 83.19 179 GLY A N 1
ATOM 1373 C CA . GLY A 1 179 ? 12.566 6.634 -14.885 1.00 83.19 179 GLY A CA 1
ATOM 1374 C C . GLY A 1 179 ? 11.267 7.445 -15.006 1.00 83.19 179 GLY A C 1
ATOM 1375 O O . GLY A 1 179 ? 11.114 8.173 -15.985 1.00 83.19 179 GLY A O 1
ATOM 1376 N N . GLY A 1 180 ? 10.359 7.357 -14.025 1.00 81.25 180 GLY A N 1
ATOM 1377 C CA . GLY A 1 180 ? 9.154 8.189 -13.928 1.00 81.25 180 GLY A CA 1
ATOM 1378 C C . GLY A 1 180 ? 9.332 9.487 -13.130 1.00 81.25 180 GLY A C 1
ATOM 1379 O O . GLY A 1 180 ? 8.419 10.307 -13.095 1.00 81.25 180 GLY A O 1
ATOM 1380 N N . LEU A 1 181 ? 10.492 9.692 -12.499 1.00 85.38 181 LEU A N 1
ATOM 1381 C CA . LEU A 1 181 ? 10.751 10.780 -11.561 1.00 85.38 181 LEU A CA 1
ATOM 1382 C C . LEU A 1 181 ? 11.856 11.705 -12.088 1.00 85.38 181 LEU A C 1
ATOM 1384 O O . LEU A 1 181 ? 13.007 11.311 -12.284 1.00 85.38 181 LEU A O 1
ATOM 1388 N N . THR A 1 182 ? 11.536 12.980 -12.301 1.00 80.25 182 THR A N 1
ATOM 1389 C CA . THR A 1 182 ? 12.532 13.971 -12.733 1.00 80.25 182 THR A CA 1
ATOM 1390 C C . THR A 1 182 ? 13.426 14.395 -11.571 1.00 80.25 182 THR A C 1
ATOM 1392 O O . THR A 1 182 ? 12.919 14.782 -10.523 1.00 80.25 182 THR A O 1
ATOM 1395 N N . ASN A 1 183 ? 14.747 14.414 -11.777 1.00 82.25 183 ASN A N 1
ATOM 1396 C CA . ASN A 1 183 ? 15.747 14.867 -10.794 1.00 82.25 183 ASN A CA 1
ATOM 1397 C C . ASN A 1 183 ? 15.787 14.073 -9.474 1.00 82.25 183 ASN A C 1
ATOM 1399 O O . ASN A 1 183 ? 16.316 14.570 -8.481 1.00 82.25 183 ASN A O 1
ATOM 1403 N N . ILE A 1 184 ? 15.277 12.841 -9.467 1.00 87.94 184 ILE A N 1
ATOM 1404 C CA . ILE A 1 184 ? 15.400 11.920 -8.336 1.00 87.94 184 ILE A CA 1
ATOM 1405 C C . ILE A 1 184 ? 16.488 10.890 -8.654 1.00 87.94 184 ILE A C 1
ATOM 1407 O O . ILE A 1 184 ? 16.550 10.349 -9.756 1.00 87.94 184 ILE A O 1
ATOM 1411 N N . THR A 1 185 ? 17.383 10.636 -7.705 1.00 88.00 185 THR A N 1
ATOM 1412 C CA . THR A 1 185 ? 18.448 9.626 -7.815 1.00 88.00 185 THR A CA 1
ATOM 1413 C C . THR A 1 185 ? 18.005 8.285 -7.226 1.00 88.00 185 THR A C 1
ATOM 1415 O O . THR A 1 185 ? 17.125 8.250 -6.370 1.00 88.00 185 THR A O 1
ATOM 1418 N N . ASN A 1 186 ? 18.651 7.173 -7.610 1.00 88.12 186 ASN A N 1
ATOM 1419 C CA . ASN A 1 186 ? 18.375 5.866 -6.983 1.00 88.12 186 ASN A CA 1
ATOM 1420 C C . ASN A 1 186 ? 18.630 5.897 -5.468 1.00 88.12 186 ASN A C 1
ATOM 1422 O O . ASN A 1 186 ? 17.956 5.194 -4.729 1.00 88.12 186 ASN A O 1
ATOM 1426 N N . GLU A 1 187 ? 19.564 6.729 -5.000 1.00 89.38 187 GLU A N 1
ATOM 1427 C CA . GLU A 1 187 ? 19.819 6.890 -3.568 1.00 89.38 187 GLU A CA 1
ATOM 1428 C C . GLU A 1 187 ? 18.654 7.570 -2.846 1.00 89.38 187 GLU A C 1
ATOM 1430 O O . GLU A 1 187 ? 18.250 7.132 -1.777 1.00 89.38 187 GLU A O 1
ATOM 1435 N N . GLN A 1 188 ? 18.050 8.588 -3.461 1.00 89.62 188 GLN A N 1
ATOM 1436 C CA . GLN A 1 188 ? 16.841 9.212 -2.921 1.00 89.62 188 GLN A CA 1
ATOM 1437 C C . GLN A 1 188 ? 15.639 8.262 -2.945 1.00 89.62 188 GLN A C 1
ATOM 1439 O O . GLN A 1 188 ? 14.822 8.324 -2.038 1.00 89.62 188 GLN A O 1
ATOM 1444 N N . ILE A 1 189 ? 15.542 7.364 -3.932 1.00 90.19 189 ILE A N 1
ATOM 1445 C CA . ILE A 1 189 ? 14.500 6.322 -3.959 1.00 90.19 189 ILE A CA 1
ATOM 1446 C C . ILE A 1 189 ? 14.727 5.314 -2.835 1.00 90.19 189 ILE A C 1
ATOM 1448 O O . ILE A 1 189 ? 13.786 4.984 -2.127 1.00 90.19 189 ILE A O 1
ATOM 1452 N N . ARG A 1 190 ? 15.969 4.861 -2.617 1.00 90.50 190 ARG A N 1
ATOM 1453 C CA . ARG A 1 190 ? 16.294 3.993 -1.474 1.00 90.50 190 ARG A CA 1
ATOM 1454 C C . ARG A 1 190 ? 15.967 4.660 -0.147 1.00 90.50 190 ARG A C 1
ATOM 1456 O O . ARG A 1 190 ? 15.392 4.010 0.713 1.00 90.50 190 ARG A O 1
ATOM 1463 N N . GLN A 1 191 ? 16.295 5.943 0.000 1.00 90.31 191 GLN A N 1
ATOM 1464 C CA . GLN A 1 191 ? 15.941 6.705 1.193 1.00 90.31 191 GLN A CA 1
ATOM 1465 C C . GLN A 1 191 ? 14.422 6.811 1.360 1.00 90.31 191 GLN A C 1
ATOM 1467 O O . GLN A 1 191 ? 13.931 6.599 2.459 1.00 90.31 191 GLN A O 1
ATOM 1472 N N . ALA A 1 192 ? 13.673 7.059 0.283 1.00 89.75 192 ALA A N 1
ATOM 1473 C CA . ALA A 1 192 ? 12.215 7.084 0.337 1.00 89.75 192 ALA A CA 1
ATOM 1474 C C . ALA A 1 192 ? 11.636 5.719 0.734 1.00 89.75 192 ALA A C 1
ATOM 1476 O O . ALA A 1 192 ? 10.760 5.676 1.580 1.00 89.75 192 ALA A O 1
ATOM 1477 N N . ILE A 1 193 ? 12.156 4.606 0.201 1.00 88.56 193 ILE A N 1
ATOM 1478 C CA . ILE A 1 193 ? 11.744 3.245 0.596 1.00 88.56 193 ILE A CA 1
ATOM 1479 C C . ILE A 1 193 ? 12.096 2.986 2.067 1.00 88.56 193 ILE A C 1
ATOM 1481 O O . ILE A 1 193 ? 11.307 2.406 2.809 1.00 88.56 193 ILE A O 1
ATOM 1485 N N . TRP A 1 194 ? 13.270 3.435 2.511 1.00 88.94 194 TRP A N 1
ATOM 1486 C CA . TRP A 1 194 ? 13.672 3.341 3.908 1.00 88.94 194 TRP A CA 1
ATOM 1487 C C . TRP A 1 194 ? 12.716 4.114 4.818 1.00 88.94 194 TRP A C 1
ATOM 1489 O O . TRP A 1 194 ? 12.210 3.552 5.785 1.00 88.94 194 TRP A O 1
ATOM 1499 N N . ASP A 1 195 ? 12.435 5.377 4.506 1.00 86.94 195 ASP A N 1
ATOM 1500 C CA . ASP A 1 195 ? 11.531 6.217 5.293 1.00 86.94 195 ASP A CA 1
ATOM 1501 C C . ASP A 1 195 ? 10.098 5.681 5.234 1.00 86.94 195 ASP A C 1
ATOM 1503 O O . ASP A 1 195 ? 9.417 5.627 6.253 1.00 86.94 195 ASP A O 1
ATOM 1507 N N . TYR A 1 196 ? 9.672 5.165 4.087 1.00 83.25 196 TYR A N 1
ATOM 1508 C CA . TYR A 1 196 ? 8.393 4.487 3.928 1.00 83.25 196 TYR A CA 1
ATOM 1509 C C . TYR A 1 196 ? 8.231 3.331 4.929 1.00 83.25 196 TYR A C 1
ATOM 1511 O O . TYR A 1 196 ? 7.174 3.166 5.535 1.00 83.25 196 TYR A O 1
ATOM 1519 N N . VAL A 1 197 ? 9.284 2.544 5.169 1.00 82.69 197 VAL A N 1
ATOM 1520 C CA . VAL A 1 197 ? 9.241 1.420 6.120 1.00 82.69 197 VAL A CA 1
ATOM 1521 C C . VAL A 1 197 ? 9.449 1.877 7.568 1.00 82.69 197 VAL A C 1
ATOM 1523 O O . VAL A 1 197 ? 8.737 1.433 8.475 1.00 82.69 197 VAL A O 1
ATOM 1526 N N . PHE A 1 198 ? 10.429 2.751 7.800 1.00 84.25 198 PHE A N 1
ATOM 1527 C CA . PHE A 1 198 ? 11.008 3.014 9.120 1.00 84.25 198 PHE A CA 1
ATOM 1528 C C . PHE A 1 198 ? 10.753 4.420 9.669 1.00 84.25 198 PHE A C 1
ATOM 1530 O O . PHE A 1 198 ? 11.200 4.706 10.779 1.00 84.25 198 PHE A O 1
ATOM 1537 N N . SER A 1 199 ? 10.074 5.310 8.939 1.00 82.25 199 SER A N 1
ATOM 1538 C CA . SER A 1 199 ? 9.823 6.674 9.412 1.00 82.25 199 SER A CA 1
ATOM 1539 C C . SER A 1 199 ? 9.094 6.665 10.756 1.00 82.25 199 SER A C 1
ATOM 1541 O O . SER A 1 199 ? 8.002 6.116 10.911 1.00 82.25 199 SER A O 1
ATOM 1543 N N . GLU A 1 200 ? 9.698 7.338 11.730 1.00 78.25 200 GLU A N 1
ATOM 1544 C CA . GLU A 1 200 ? 9.096 7.627 13.032 1.00 78.25 200 GLU A CA 1
ATOM 1545 C C . GLU A 1 200 ? 8.347 8.975 13.023 1.00 78.25 200 GLU A C 1
ATOM 1547 O O . GLU A 1 200 ? 7.887 9.441 14.066 1.00 78.25 200 GLU A O 1
ATOM 1552 N N . SER A 1 201 ? 8.249 9.637 11.861 1.00 74.50 201 SER A N 1
ATOM 1553 C CA . SER A 1 201 ? 7.568 10.924 11.730 1.00 74.50 201 SER A CA 1
ATOM 1554 C C . SER A 1 201 ? 6.069 10.771 11.947 1.00 74.50 201 SER A C 1
ATOM 1556 O O . SER A 1 201 ? 5.410 9.972 11.293 1.00 74.50 201 SER A O 1
ATOM 1558 N N . PHE A 1 202 ? 5.500 11.618 12.798 1.00 61.12 202 PHE A N 1
ATOM 1559 C CA . PHE A 1 202 ? 4.051 11.693 12.978 1.00 61.12 202 PHE A CA 1
ATOM 1560 C C . PHE A 1 202 ? 3.321 12.321 11.785 1.00 61.12 202 PHE A C 1
ATOM 1562 O O . PHE A 1 202 ? 2.118 12.130 11.641 1.00 61.12 202 PHE A O 1
ATOM 1569 N N . GLU A 1 203 ? 4.029 13.085 10.952 1.00 67.44 203 GLU A N 1
ATOM 1570 C CA . GLU A 1 203 ? 3.468 13.721 9.754 1.00 67.44 203 GLU A CA 1
ATOM 1571 C C . GLU A 1 203 ? 3.532 12.807 8.524 1.00 67.44 203 GLU A C 1
ATOM 1573 O O . GLU A 1 203 ? 2.839 13.071 7.553 1.00 67.44 203 GLU A O 1
ATOM 1578 N N . ALA A 1 204 ? 4.349 11.750 8.568 1.00 71.19 204 ALA A N 1
ATOM 1579 C CA . ALA A 1 204 ? 4.482 10.725 7.531 1.00 71.19 204 ALA A CA 1
ATOM 1580 C C . ALA A 1 204 ? 4.936 9.408 8.195 1.00 71.19 204 ALA A C 1
ATOM 1582 O O . ALA A 1 204 ? 6.123 9.067 8.131 1.00 71.19 204 ALA A O 1
ATOM 1583 N N . PRO A 1 205 ? 4.044 8.719 8.933 1.00 74.25 205 PRO A N 1
ATOM 1584 C CA . PRO A 1 205 ? 4.408 7.524 9.686 1.00 74.25 205 PRO A CA 1
ATOM 1585 C C . PRO A 1 205 ? 4.794 6.398 8.734 1.00 74.25 205 PRO A C 1
ATOM 1587 O O . PRO A 1 205 ? 4.051 6.095 7.804 1.00 74.25 205 PRO A O 1
ATOM 1590 N N . GLY A 1 206 ? 5.939 5.765 8.976 1.00 77.62 206 GLY A N 1
ATOM 1591 C CA . GLY A 1 206 ? 6.356 4.590 8.220 1.00 77.62 206 GLY A CA 1
ATOM 1592 C C . GLY A 1 206 ? 5.529 3.358 8.587 1.00 77.62 206 GLY A C 1
ATOM 1593 O O . GLY A 1 206 ? 4.856 3.322 9.623 1.00 77.62 206 GLY A O 1
ATOM 1594 N N . LEU A 1 207 ? 5.621 2.317 7.765 1.00 78.62 207 LEU A N 1
ATOM 1595 C CA . LEU A 1 207 ? 4.872 1.067 7.905 1.00 78.62 207 LEU A CA 1
ATOM 1596 C C . LEU A 1 207 ? 4.912 0.488 9.324 1.00 78.62 207 LEU A C 1
ATOM 1598 O O . LEU A 1 207 ? 3.878 0.120 9.875 1.00 78.62 207 LEU A O 1
ATOM 1602 N N . LEU A 1 208 ? 6.094 0.411 9.945 1.00 78.50 208 LEU A N 1
ATOM 1603 C CA . LEU A 1 208 ? 6.218 -0.189 11.280 1.00 78.50 208 LEU A CA 1
ATOM 1604 C C . LEU A 1 208 ? 5.400 0.552 12.343 1.00 78.50 208 LEU A C 1
ATOM 1606 O O . LEU A 1 208 ? 4.940 -0.059 13.311 1.00 78.50 208 LEU A O 1
ATOM 1610 N N . LEU A 1 209 ? 5.242 1.867 12.192 1.00 77.56 209 LEU A N 1
ATOM 1611 C CA . LEU A 1 209 ? 4.428 2.674 13.090 1.00 77.56 209 LEU A CA 1
ATOM 1612 C C . LEU A 1 209 ? 2.934 2.447 12.825 1.00 77.56 209 LEU A C 1
ATOM 1614 O O . LEU A 1 209 ? 2.166 2.344 13.780 1.00 77.56 209 LEU A O 1
ATOM 1618 N N . GLN A 1 210 ? 2.545 2.283 11.560 1.00 78.75 210 GLN A N 1
ATOM 1619 C CA . GLN A 1 210 ? 1.163 1.999 11.158 1.00 78.75 210 GLN A CA 1
ATOM 1620 C C . GLN A 1 210 ? 0.695 0.614 11.617 1.00 78.75 210 GLN A C 1
ATOM 1622 O O . GLN A 1 210 ? -0.364 0.511 12.234 1.00 78.75 210 GLN A O 1
ATOM 1627 N N . ILE A 1 211 ? 1.527 -0.422 11.452 1.00 79.06 211 ILE A N 1
ATOM 1628 C CA . ILE A 1 211 ? 1.280 -1.781 11.970 1.00 79.06 211 ILE A CA 1
ATOM 1629 C C . ILE A 1 211 ? 0.985 -1.739 13.472 1.00 79.06 211 ILE A C 1
ATOM 1631 O O . ILE A 1 211 ? -0.034 -2.249 13.939 1.00 79.06 211 ILE A O 1
ATOM 1635 N N . LYS A 1 212 ? 1.843 -1.059 14.241 1.00 78.31 212 LYS A N 1
ATOM 1636 C CA . LYS A 1 212 ? 1.632 -0.884 15.685 1.00 78.31 212 LYS A CA 1
ATOM 1637 C C . LYS A 1 212 ? 0.361 -0.093 15.985 1.00 78.31 212 LYS A C 1
ATOM 1639 O O . LYS A 1 212 ? -0.319 -0.387 16.965 1.00 78.31 212 LYS A O 1
ATOM 1644 N N . GLY A 1 213 ? 0.042 0.908 15.166 1.00 77.19 213 GLY A N 1
ATOM 1645 C CA . GLY A 1 213 ? -1.207 1.660 15.242 1.00 77.19 213 GLY A CA 1
ATOM 1646 C C . GLY A 1 213 ? -2.432 0.752 15.115 1.00 77.19 213 GLY A C 1
ATOM 1647 O O . GLY A 1 213 ? -3.328 0.831 15.954 1.00 77.19 213 GLY A O 1
ATOM 1648 N N . ALA A 1 214 ? -2.433 -0.157 14.140 1.00 82.69 214 ALA A N 1
ATOM 1649 C CA . ALA A 1 214 ? -3.502 -1.128 13.921 1.00 82.69 214 ALA A CA 1
ATOM 1650 C C . ALA A 1 214 ? -3.628 -2.138 15.080 1.00 82.69 214 ALA A C 1
ATOM 1652 O O . ALA A 1 214 ? -4.728 -2.378 15.578 1.00 82.69 214 ALA A O 1
ATOM 1653 N N . GLU A 1 215 ? -2.513 -2.666 15.598 1.00 83.44 215 GLU A N 1
ATOM 1654 C CA . GLU A 1 215 ? -2.515 -3.551 16.778 1.00 83.44 215 GLU A CA 1
ATOM 1655 C C . GLU A 1 215 ? -3.078 -2.857 18.030 1.00 83.44 215 GLU A C 1
ATOM 1657 O O . GLU A 1 215 ? -3.882 -3.424 18.782 1.00 83.44 215 GLU A O 1
ATOM 1662 N N . ILE A 1 216 ? -2.666 -1.607 18.262 1.00 78.69 216 ILE A N 1
ATOM 1663 C CA . ILE A 1 216 ? -3.169 -0.778 19.358 1.00 78.69 216 ILE A CA 1
ATOM 1664 C C . ILE A 1 216 ? -4.666 -0.524 19.180 1.00 78.69 216 ILE A C 1
ATOM 1666 O O . ILE A 1 216 ? -5.421 -0.647 20.144 1.00 78.69 216 ILE A O 1
ATOM 1670 N N . TYR A 1 217 ? -5.099 -0.195 17.964 1.00 80.38 217 TYR A N 1
ATOM 1671 C CA . TYR A 1 217 ? -6.501 0.036 17.644 1.00 80.38 217 TYR A CA 1
ATOM 1672 C C . TYR A 1 217 ? -7.358 -1.189 17.954 1.00 80.38 217 TYR A C 1
ATOM 1674 O O . TYR A 1 217 ? -8.318 -1.075 18.712 1.00 80.38 217 TYR A O 1
ATOM 1682 N N . ALA A 1 218 ? -6.959 -2.366 17.473 1.00 82.75 218 ALA A N 1
ATOM 1683 C CA . ALA A 1 218 ? -7.665 -3.615 17.742 1.00 82.75 218 ALA A CA 1
ATOM 1684 C C . ALA A 1 218 ? -7.686 -3.981 19.234 1.00 82.75 218 ALA A C 1
ATOM 1686 O O . ALA A 1 218 ? -8.650 -4.566 19.723 1.00 82.75 218 ALA A O 1
ATOM 1687 N N . THR A 1 219 ? -6.650 -3.598 19.983 1.00 82.62 219 THR A N 1
ATOM 1688 C CA . THR A 1 219 ? -6.609 -3.781 21.442 1.00 82.62 219 THR A CA 1
ATOM 1689 C C . THR A 1 219 ? -7.579 -2.847 22.172 1.00 82.62 219 THR A C 1
ATOM 1691 O O . THR A 1 219 ? -8.174 -3.238 23.176 1.00 82.62 219 THR A O 1
ATOM 1694 N N . LEU A 1 220 ? -7.710 -1.601 21.708 1.00 77.94 220 LEU A N 1
ATOM 1695 C CA . LEU A 1 220 ? -8.560 -0.582 22.330 1.00 77.94 220 LEU A CA 1
ATOM 1696 C C . LEU A 1 220 ? -10.035 -0.709 21.933 1.00 77.94 220 LEU A C 1
ATOM 1698 O O . LEU A 1 220 ? -10.893 -0.380 22.750 1.00 77.94 220 LEU A O 1
ATOM 1702 N N . TYR A 1 221 ? -10.307 -1.183 20.717 1.00 84.00 221 TYR A N 1
ATOM 1703 C CA . TYR A 1 221 ? -11.639 -1.272 20.115 1.00 84.00 221 TYR A CA 1
ATOM 1704 C C . TYR A 1 221 ? -11.911 -2.661 19.504 1.00 84.00 221 TYR A C 1
ATOM 1706 O O . TYR A 1 221 ? -12.231 -2.765 18.314 1.00 84.00 221 TYR A O 1
ATOM 1714 N N . PRO A 1 222 ? -11.773 -3.755 20.278 1.00 89.00 222 PRO A N 1
ATOM 1715 C CA . PRO A 1 222 ? -11.930 -5.114 19.758 1.00 89.00 222 PRO A CA 1
ATOM 1716 C C . PRO A 1 222 ? -13.332 -5.380 19.190 1.00 89.00 222 PRO A C 1
ATOM 1718 O O . PRO A 1 222 ? -13.478 -6.161 18.253 1.00 89.00 222 PRO A O 1
ATOM 1721 N N . GLU A 1 223 ? -14.364 -4.726 19.726 1.00 93.06 223 GLU A N 1
ATOM 1722 C CA . GLU A 1 223 ? -15.735 -4.818 19.226 1.00 93.06 223 GLU A CA 1
ATOM 1723 C C . GLU A 1 223 ? -15.886 -4.239 17.816 1.00 93.06 223 GLU A C 1
ATOM 1725 O O . GLU A 1 223 ? -16.522 -4.867 16.974 1.00 93.06 223 GLU A O 1
ATOM 1730 N N . ARG A 1 224 ? -15.231 -3.107 17.524 1.00 91.62 224 ARG A N 1
ATOM 1731 C CA . ARG A 1 224 ? -15.289 -2.475 16.199 1.00 91.62 224 ARG A CA 1
ATOM 1732 C C . ARG A 1 224 ? -14.636 -3.355 15.146 1.00 91.62 224 ARG A C 1
ATOM 1734 O O . ARG A 1 224 ? -15.184 -3.543 14.069 1.00 91.62 224 ARG A O 1
ATOM 1741 N N . VAL A 1 225 ? -13.483 -3.933 15.482 1.00 91.31 225 VAL A N 1
ATOM 1742 C CA . VAL A 1 225 ? -12.790 -4.878 14.600 1.00 91.31 225 VAL A CA 1
ATOM 1743 C C . VAL A 1 225 ? -13.666 -6.098 14.327 1.00 91.31 225 VAL A C 1
ATOM 1745 O O . VAL A 1 225 ? -13.781 -6.506 13.176 1.00 91.31 225 VAL A O 1
ATOM 1748 N N . ALA A 1 226 ? -14.324 -6.653 15.351 1.00 95.69 226 ALA A N 1
ATOM 1749 C CA . ALA A 1 226 ? -15.219 -7.797 15.188 1.00 95.69 226 ALA A CA 1
ATOM 1750 C C . ALA A 1 226 ? -16.411 -7.496 14.258 1.00 95.69 226 ALA A C 1
ATOM 1752 O O . ALA A 1 226 ? -16.800 -8.354 13.472 1.00 95.69 226 ALA A O 1
ATOM 1753 N N . GLU A 1 227 ? -16.962 -6.283 14.314 1.00 97.44 227 GLU A N 1
ATOM 1754 C CA . GLU A 1 227 ? -18.056 -5.836 13.440 1.00 97.44 227 GLU A CA 1
ATOM 1755 C C . GLU A 1 227 ? -17.622 -5.634 11.978 1.00 97.44 227 GLU A C 1
ATOM 1757 O O . GLU A 1 227 ? -18.448 -5.730 11.073 1.00 97.44 227 GLU A O 1
ATOM 1762 N N . MET A 1 228 ? -16.330 -5.402 11.728 1.00 94.19 228 MET A N 1
ATOM 1763 C CA . MET A 1 228 ? -15.773 -5.230 10.381 1.00 94.19 228 MET A CA 1
ATOM 1764 C C . MET A 1 228 ? -15.416 -6.554 9.691 1.00 94.19 228 MET A C 1
ATOM 1766 O O . MET A 1 228 ? -15.189 -6.544 8.485 1.00 94.19 228 MET A O 1
ATOM 1770 N N . VAL A 1 229 ? -15.360 -7.681 10.416 1.00 96.19 229 VAL A N 1
ATOM 1771 C CA . VAL A 1 229 ? -14.856 -8.973 9.899 1.00 96.19 229 VAL A CA 1
ATOM 1772 C C . VAL A 1 229 ? -15.589 -9.432 8.640 1.00 96.19 229 VAL A C 1
ATOM 1774 O O . VAL A 1 229 ? -14.947 -9.860 7.684 1.00 96.19 229 VAL A O 1
ATOM 1777 N N . ASP A 1 230 ? -16.919 -9.344 8.623 1.00 95.38 230 ASP A N 1
ATOM 1778 C CA . ASP A 1 230 ? -17.710 -9.835 7.491 1.00 95.38 230 ASP A CA 1
ATOM 1779 C C . ASP A 1 230 ? -17.455 -9.005 6.222 1.00 95.38 230 ASP A C 1
ATOM 1781 O O . ASP A 1 230 ? -17.265 -9.571 5.144 1.00 95.38 230 ASP A O 1
ATOM 1785 N N . GLU A 1 231 ? -17.382 -7.674 6.345 1.00 95.25 231 GLU A N 1
ATOM 1786 C CA . GLU A 1 231 ? -17.045 -6.816 5.203 1.00 95.25 231 GLU A CA 1
ATOM 1787 C C . GLU A 1 231 ? -15.576 -6.967 4.806 1.00 95.25 231 GLU A C 1
ATOM 1789 O O . GLU A 1 231 ? -15.284 -6.994 3.617 1.00 95.25 231 GLU A O 1
ATOM 1794 N N . TYR A 1 232 ? -14.657 -7.127 5.761 1.00 93.25 232 TYR A N 1
ATOM 1795 C CA . TYR A 1 232 ? -13.251 -7.404 5.469 1.00 93.25 232 TYR A CA 1
ATOM 1796 C C . TYR A 1 232 ? -13.090 -8.678 4.634 1.00 93.25 232 TYR A C 1
ATOM 1798 O O . TYR A 1 232 ? -12.395 -8.656 3.624 1.00 93.2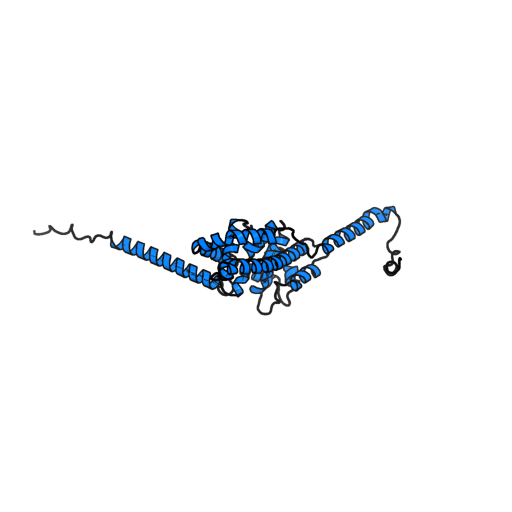5 232 TYR A O 1
ATOM 1806 N N . ASN A 1 233 ? -13.764 -9.770 5.006 1.00 92.94 233 ASN A N 1
ATOM 1807 C CA . ASN A 1 233 ? -13.724 -11.008 4.228 1.00 92.94 233 ASN A CA 1
ATOM 1808 C C . ASN A 1 233 ? -14.307 -10.798 2.825 1.00 92.94 233 ASN A C 1
ATOM 1810 O O . ASN A 1 233 ? -13.745 -11.280 1.849 1.00 92.94 233 ASN A O 1
ATOM 1814 N N . SER A 1 234 ? -15.401 -10.036 2.701 1.00 91.25 234 SER A N 1
ATOM 1815 C CA . SER A 1 234 ? -15.963 -9.722 1.386 1.00 91.25 234 SER A CA 1
ATOM 1816 C C . SER A 1 234 ? -15.028 -8.851 0.544 1.00 91.25 234 SER A C 1
ATOM 1818 O O . SER A 1 234 ? -14.898 -9.090 -0.652 1.00 91.25 234 SER A O 1
ATOM 1820 N N . TYR A 1 235 ? -14.367 -7.865 1.149 1.00 89.88 235 TYR A N 1
ATOM 1821 C CA . TYR A 1 235 ? -13.332 -7.058 0.511 1.00 89.88 235 TYR A CA 1
ATOM 1822 C C . TYR A 1 235 ? -12.169 -7.929 0.038 1.00 89.88 235 TYR A C 1
ATOM 1824 O O . TYR A 1 235 ? -11.814 -7.860 -1.134 1.00 89.88 235 TYR A O 1
ATOM 1832 N N . PHE A 1 236 ? -11.641 -8.787 0.914 1.00 88.38 236 PHE A N 1
ATOM 1833 C CA . PHE A 1 236 ? -10.573 -9.731 0.599 1.00 88.38 236 PHE A CA 1
ATOM 1834 C C . PHE A 1 236 ? -10.948 -10.621 -0.590 1.00 88.38 236 PHE A C 1
ATOM 1836 O O . PHE A 1 236 ? -10.186 -10.722 -1.550 1.00 88.38 236 PHE A O 1
ATOM 1843 N N . ASP A 1 237 ? -12.144 -11.212 -0.569 1.00 87.06 237 ASP A N 1
ATOM 1844 C CA . ASP A 1 237 ? -12.636 -12.039 -1.668 1.00 87.06 237 ASP A CA 1
ATOM 1845 C C . ASP A 1 237 ? -12.741 -11.235 -2.971 1.00 87.06 237 ASP A C 1
ATOM 1847 O O . ASP A 1 237 ? -12.378 -11.744 -4.023 1.00 87.06 237 ASP A O 1
ATOM 1851 N N . ARG A 1 238 ? -13.203 -9.976 -2.933 1.00 86.06 238 ARG A N 1
ATOM 1852 C CA . ARG A 1 238 ? -13.306 -9.129 -4.136 1.00 86.06 238 ARG A CA 1
ATOM 1853 C C . ARG A 1 238 ? -11.948 -8.793 -4.743 1.00 86.06 238 ARG A C 1
ATOM 1855 O O . ARG A 1 238 ? -11.836 -8.816 -5.962 1.00 86.06 238 ARG A O 1
ATOM 1862 N N . VAL A 1 239 ? -10.953 -8.463 -3.919 1.00 82.12 239 VAL A N 1
ATOM 1863 C CA . VAL A 1 239 ? -9.630 -8.038 -4.411 1.00 82.12 239 VAL A CA 1
ATOM 1864 C C . VAL A 1 239 ? -8.744 -9.214 -4.815 1.00 82.12 239 VAL A C 1
ATOM 1866 O O . VAL A 1 239 ? -7.927 -9.079 -5.714 1.00 82.12 239 VAL A O 1
ATOM 1869 N N . THR A 1 240 ? -8.916 -10.382 -4.191 1.00 80.69 240 THR A N 1
ATOM 1870 C CA . THR A 1 240 ? -8.108 -11.571 -4.512 1.00 80.69 240 THR A CA 1
ATOM 1871 C C . THR A 1 240 ? -8.762 -12.494 -5.543 1.00 80.69 240 THR A C 1
ATOM 1873 O O . THR A 1 240 ? -8.074 -13.316 -6.155 1.00 80.69 240 THR A O 1
ATOM 1876 N N . ALA A 1 241 ? -10.075 -12.381 -5.778 1.00 74.31 241 ALA A N 1
ATOM 1877 C CA . ALA A 1 241 ? -10.748 -13.143 -6.824 1.00 74.31 241 ALA A CA 1
ATOM 1878 C C . ALA A 1 241 ? -10.453 -12.583 -8.221 1.00 74.31 241 ALA A C 1
ATOM 1880 O O . ALA A 1 241 ? -10.502 -11.381 -8.455 1.00 74.31 241 ALA A O 1
ATOM 1881 N N . ASP A 1 242 ? -10.232 -13.493 -9.176 1.00 60.19 242 ASP A N 1
ATOM 1882 C CA . ASP A 1 242 ? -10.202 -13.209 -10.616 1.00 60.19 242 ASP A CA 1
ATOM 1883 C C . ASP A 1 242 ? -9.301 -12.028 -11.026 1.00 60.19 242 ASP A C 1
ATOM 1885 O O . ASP A 1 242 ? -9.713 -11.176 -11.817 1.00 60.19 242 ASP A O 1
ATOM 1889 N N . TYR A 1 243 ? -8.051 -12.013 -10.537 1.00 66.12 243 TYR A N 1
ATOM 1890 C CA . TYR A 1 243 ? -7.044 -11.022 -10.926 1.00 66.12 243 TYR A CA 1
ATOM 1891 C C . TYR A 1 243 ? -7.058 -10.744 -12.439 1.00 66.12 243 TYR A C 1
ATOM 1893 O O . TYR A 1 243 ? -6.770 -11.618 -13.271 1.00 66.12 243 TYR A O 1
ATOM 1901 N N . TYR A 1 244 ? -7.366 -9.499 -12.798 1.00 67.25 244 TYR A N 1
ATOM 1902 C CA . TYR A 1 244 ? -7.322 -9.032 -14.173 1.00 67.25 244 TYR A CA 1
ATOM 1903 C C . TYR A 1 244 ? -5.944 -8.445 -14.456 1.00 67.25 244 TYR A C 1
ATOM 1905 O O . TYR A 1 244 ? -5.553 -7.452 -13.861 1.00 67.25 244 TYR A O 1
ATOM 1913 N N . ASN A 1 245 ? -5.212 -9.026 -15.409 1.00 68.06 245 ASN A N 1
ATOM 1914 C CA . ASN A 1 245 ? -3.940 -8.465 -15.855 1.00 68.06 245 ASN A CA 1
ATOM 1915 C C . ASN A 1 245 ? -4.185 -7.359 -16.906 1.00 68.06 245 ASN A C 1
ATOM 1917 O O . ASN A 1 245 ? -4.402 -7.697 -18.080 1.00 68.06 245 ASN A O 1
ATOM 1921 N N . PRO A 1 246 ? -4.074 -6.054 -16.567 1.00 66.12 246 PRO A N 1
ATOM 1922 C CA . PRO A 1 246 ? -4.267 -4.967 -17.536 1.00 66.12 246 PRO A CA 1
ATOM 1923 C C . PRO A 1 246 ? -3.203 -4.959 -18.649 1.00 66.12 246 PRO A C 1
ATOM 1925 O O . PRO A 1 246 ? -3.360 -4.305 -19.683 1.00 66.12 246 PRO A O 1
ATOM 1928 N N . PHE A 1 247 ? -2.137 -5.740 -18.476 1.00 68.00 247 PHE A N 1
ATOM 1929 C CA . PHE A 1 247 ? -0.986 -5.854 -19.362 1.00 68.00 247 PHE A CA 1
ATOM 1930 C C . PHE A 1 247 ? -0.890 -7.203 -20.061 1.00 68.00 247 PHE A C 1
ATOM 1932 O O . PHE A 1 247 ? 0.146 -7.516 -20.645 1.00 68.00 247 PHE A O 1
ATOM 1939 N N . PHE A 1 248 ? -1.963 -7.998 -20.059 1.00 66.69 248 PHE A N 1
ATOM 1940 C CA . PHE A 1 248 ? -1.987 -9.334 -20.659 1.00 66.69 248 PHE A CA 1
ATOM 1941 C C . PHE A 1 248 ? -1.389 -9.376 -22.081 1.00 66.69 248 PHE A C 1
ATOM 1943 O O . PHE A 1 248 ? -0.598 -10.260 -22.415 1.00 66.69 248 PHE A O 1
ATOM 1950 N N . TRP A 1 249 ? -1.694 -8.372 -22.906 1.00 59.72 249 TRP A N 1
ATOM 1951 C CA . TRP A 1 249 ? -1.200 -8.259 -24.280 1.00 59.72 249 TRP A CA 1
ATOM 1952 C C . TRP A 1 249 ? 0.338 -8.176 -24.370 1.00 59.72 249 TRP A C 1
ATOM 1954 O O . TRP A 1 249 ? 0.927 -8.749 -25.287 1.00 59.72 249 TRP A O 1
ATOM 1964 N N . LEU A 1 250 ? 1.016 -7.580 -23.386 1.00 61.56 250 LEU A N 1
ATOM 1965 C CA . LEU A 1 250 ? 2.481 -7.453 -23.347 1.00 61.56 250 LEU A CA 1
ATOM 1966 C C . LEU A 1 250 ? 3.212 -8.763 -23.045 1.00 61.56 250 LEU A C 1
ATOM 1968 O O . LEU A 1 250 ? 4.398 -8.889 -23.352 1.00 61.56 250 LEU A O 1
ATOM 1972 N N . PHE A 1 251 ? 2.532 -9.738 -22.447 1.00 58.78 251 PHE A N 1
ATOM 1973 C CA . PHE A 1 251 ? 3.075 -11.085 -22.262 1.00 58.78 251 PHE A CA 1
ATOM 1974 C C . PHE A 1 251 ? 2.888 -11.931 -23.524 1.00 58.78 251 PHE A C 1
ATOM 1976 O O . PHE A 1 251 ? 3.730 -12.767 -23.844 1.00 58.78 251 PHE A O 1
ATOM 1983 N N . THR A 1 252 ? 1.821 -11.680 -24.286 1.00 53.56 252 THR A N 1
ATOM 1984 C CA . THR A 1 252 ? 1.560 -12.399 -25.541 1.00 53.56 252 THR A CA 1
ATOM 1985 C C . THR A 1 252 ? 2.477 -11.970 -26.686 1.00 53.56 252 THR A C 1
ATOM 1987 O O . THR A 1 252 ? 2.903 -12.825 -27.459 1.00 53.56 252 THR A O 1
ATOM 1990 N N . VAL A 1 253 ? 2.849 -10.686 -26.772 1.00 53.16 253 VAL A N 1
ATOM 1991 C CA . VAL A 1 253 ? 3.782 -10.193 -27.803 1.00 53.16 253 VAL A CA 1
ATOM 1992 C C . VAL A 1 253 ? 5.190 -10.750 -27.587 1.00 53.16 253 VAL A C 1
ATOM 1994 O O . VAL A 1 253 ? 5.785 -11.229 -28.543 1.00 53.16 253 VAL A O 1
ATOM 1997 N N . ASP A 1 254 ? 5.681 -10.837 -26.346 1.00 52.59 254 ASP A N 1
ATOM 1998 C CA . ASP A 1 254 ? 6.979 -11.470 -26.051 1.00 52.59 254 ASP A CA 1
ATOM 1999 C C . ASP A 1 254 ? 7.013 -12.958 -26.445 1.00 52.59 254 ASP A C 1
ATOM 2001 O O . ASP A 1 254 ? 8.059 -13.463 -26.850 1.00 52.59 254 ASP A O 1
ATOM 2005 N N . ILE A 1 255 ? 5.889 -13.676 -26.334 1.00 51.22 255 ILE A N 1
ATOM 2006 C CA . ILE A 1 255 ? 5.779 -15.073 -26.784 1.00 51.22 255 ILE A CA 1
ATOM 2007 C C . ILE A 1 255 ? 5.819 -15.145 -28.311 1.00 51.22 255 ILE A C 1
ATOM 2009 O O . ILE A 1 255 ? 6.484 -16.023 -28.853 1.00 51.22 255 ILE A O 1
ATOM 2013 N N . VAL A 1 256 ? 5.141 -14.229 -29.005 1.00 52.78 256 VAL A N 1
ATOM 2014 C CA . VAL A 1 256 ? 5.146 -14.167 -30.472 1.00 52.78 256 VAL A CA 1
ATOM 2015 C C . VAL A 1 256 ? 6.524 -13.759 -30.995 1.00 52.78 256 VAL A C 1
ATOM 2017 O O . VAL A 1 256 ? 7.037 -14.427 -31.885 1.00 52.78 256 VAL A O 1
ATOM 2020 N N . ASP A 1 257 ? 7.176 -12.761 -30.404 1.00 51.47 257 ASP A N 1
ATOM 2021 C CA . ASP A 1 257 ? 8.519 -12.322 -30.790 1.00 51.47 257 ASP A CA 1
ATOM 2022 C C . ASP A 1 257 ? 9.580 -13.382 -30.474 1.00 51.47 257 ASP A C 1
ATOM 2024 O O . ASP A 1 257 ? 10.446 -13.639 -31.308 1.00 51.47 257 ASP A O 1
ATOM 2028 N N . ARG A 1 258 ? 9.493 -14.075 -29.325 1.00 50.72 258 ARG A N 1
ATOM 2029 C CA . ARG A 1 258 ? 10.355 -15.238 -29.040 1.00 50.72 258 ARG A CA 1
ATOM 2030 C C . ARG A 1 258 ? 10.074 -16.395 -29.984 1.00 50.72 258 ARG A C 1
ATOM 2032 O O . ARG A 1 258 ? 11.027 -17.014 -30.429 1.00 50.72 258 ARG A O 1
ATOM 2039 N N . ALA A 1 259 ? 8.815 -16.673 -30.322 1.00 51.72 259 ALA A N 1
ATOM 2040 C CA . ALA A 1 259 ? 8.473 -17.707 -31.295 1.00 51.72 259 ALA A CA 1
ATOM 2041 C C . ALA A 1 259 ? 8.993 -17.355 -32.696 1.00 51.72 259 ALA A C 1
ATOM 2043 O O . ALA A 1 259 ? 9.483 -18.240 -33.389 1.00 51.72 259 ALA A O 1
ATOM 2044 N N . ILE A 1 260 ? 8.944 -16.079 -33.094 1.00 54.28 260 ILE A N 1
ATOM 2045 C CA . ILE A 1 260 ? 9.523 -15.575 -34.345 1.00 54.28 260 ILE A CA 1
ATOM 2046 C C . ILE A 1 260 ? 11.054 -15.689 -34.314 1.00 54.28 260 ILE A C 1
ATOM 2048 O O . ILE A 1 260 ? 11.629 -16.162 -35.290 1.00 54.28 260 ILE A O 1
ATOM 2052 N N . LEU A 1 261 ? 11.714 -15.342 -33.204 1.00 50.16 261 LEU A N 1
ATOM 2053 C CA . LEU A 1 261 ? 13.164 -15.507 -33.029 1.00 50.16 261 LEU A CA 1
ATOM 2054 C C . LEU A 1 261 ? 13.603 -16.982 -32.997 1.00 50.16 261 LEU A C 1
ATOM 2056 O O . LEU A 1 261 ? 14.623 -17.320 -33.593 1.00 50.16 261 LEU A O 1
ATOM 2060 N N . ASP A 1 262 ? 12.844 -17.874 -32.356 1.00 46.28 262 ASP A N 1
ATOM 2061 C CA . ASP A 1 262 ? 13.103 -19.322 -32.361 1.00 46.28 262 ASP A CA 1
ATOM 2062 C C . ASP A 1 262 ? 12.884 -19.921 -33.759 1.00 46.28 262 ASP A C 1
ATOM 2064 O O . ASP A 1 262 ? 13.657 -20.774 -34.201 1.00 46.28 262 ASP A O 1
ATOM 2068 N N . LEU A 1 263 ? 11.879 -19.437 -34.501 1.00 50.03 263 LEU A N 1
ATOM 2069 C CA . LEU A 1 263 ? 11.705 -19.726 -35.930 1.00 50.03 263 LEU A CA 1
ATOM 2070 C C . LEU A 1 263 ? 12.926 -19.263 -36.745 1.00 50.03 263 LEU A C 1
ATOM 2072 O O . LEU A 1 263 ? 13.390 -19.991 -37.626 1.00 50.03 263 LEU A O 1
ATOM 2076 N N . ASP A 1 264 ? 13.476 -18.089 -36.438 1.00 45.41 264 ASP A N 1
ATOM 2077 C CA . ASP A 1 264 ? 14.633 -17.510 -37.130 1.00 45.41 264 ASP A CA 1
ATOM 2078 C C . ASP A 1 264 ? 15.929 -18.303 -36.860 1.00 45.41 264 ASP A C 1
ATOM 2080 O O . ASP A 1 264 ? 16.727 -18.551 -37.764 1.00 45.41 264 ASP A O 1
ATOM 2084 N N . ILE A 1 265 ? 16.122 -18.796 -35.633 1.00 50.91 265 ILE A N 1
ATOM 2085 C CA . ILE A 1 265 ? 17.328 -19.542 -35.235 1.00 50.91 265 ILE A CA 1
ATOM 2086 C C . ILE A 1 265 ? 17.257 -21.020 -35.649 1.00 50.91 265 ILE A C 1
ATOM 2088 O O . ILE A 1 265 ? 18.264 -21.591 -36.080 1.00 50.91 265 ILE A O 1
ATOM 2092 N N . HIS A 1 266 ? 16.088 -21.657 -35.540 1.00 49.38 266 HIS A N 1
ATOM 2093 C CA . HIS A 1 266 ? 15.957 -23.105 -35.725 1.00 49.38 266 HIS A CA 1
ATOM 2094 C C . HIS A 1 266 ? 15.341 -23.530 -37.061 1.00 49.38 266 HIS A C 1
ATOM 2096 O O . HIS A 1 266 ? 15.579 -24.663 -37.479 1.00 49.38 266 HIS A O 1
ATOM 2102 N N . ILE A 1 267 ? 14.596 -22.665 -37.761 1.00 46.47 267 ILE A N 1
ATOM 2103 C CA . ILE A 1 267 ? 13.882 -23.031 -39.000 1.00 46.47 267 ILE A CA 1
ATOM 2104 C C . ILE A 1 267 ? 14.459 -22.322 -40.235 1.00 46.47 267 ILE A C 1
ATOM 2106 O O . ILE A 1 267 ? 14.602 -22.959 -41.284 1.00 46.47 267 ILE A O 1
ATOM 2110 N N . ALA A 1 268 ? 14.873 -21.054 -40.135 1.00 46.88 268 ALA A N 1
ATOM 2111 C CA . ALA A 1 268 ? 15.432 -20.312 -41.275 1.00 46.88 268 ALA A CA 1
ATOM 2112 C C . ALA A 1 268 ? 16.672 -20.973 -41.935 1.00 46.88 268 ALA A C 1
ATOM 2114 O O . ALA A 1 268 ? 16.737 -20.992 -43.172 1.00 46.88 268 ALA A O 1
ATOM 2115 N N . PRO A 1 269 ? 17.608 -21.616 -41.196 1.00 48.91 269 PRO A N 1
ATOM 2116 C CA . PRO A 1 269 ? 18.727 -22.342 -41.806 1.00 48.91 269 PRO A CA 1
ATOM 2117 C C . PRO A 1 269 ? 18.299 -23.582 -42.607 1.00 48.91 269 PRO A C 1
ATOM 2119 O O . PRO A 1 269 ? 18.963 -23.942 -43.578 1.00 48.91 269 PRO A O 1
ATOM 2122 N N . PHE A 1 270 ? 17.187 -24.226 -42.234 1.00 48.25 270 PHE A N 1
ATOM 2123 C CA . PHE A 1 270 ? 16.662 -25.412 -42.924 1.00 48.25 270 PHE A CA 1
ATOM 2124 C C . PHE A 1 270 ? 15.891 -25.071 -44.205 1.00 48.25 270 PHE A C 1
ATOM 2126 O O . PHE A 1 270 ? 15.774 -25.920 -45.088 1.00 48.25 270 PHE A O 1
ATOM 2133 N N . LEU A 1 271 ? 15.391 -23.838 -44.329 1.00 45.50 271 LEU A N 1
ATOM 2134 C CA . LEU A 1 271 ? 14.621 -23.374 -45.489 1.00 45.50 271 LEU A CA 1
ATOM 2135 C C . LEU A 1 271 ? 15.444 -22.547 -46.491 1.00 45.50 271 LEU A C 1
ATOM 2137 O O . LEU A 1 271 ? 14.938 -22.209 -47.558 1.00 45.50 271 LEU A O 1
ATOM 2141 N N . GLY A 1 272 ? 16.711 -22.237 -46.190 1.00 44.81 272 GLY A N 1
ATOM 2142 C CA . GLY A 1 272 ? 17.610 -21.540 -47.117 1.00 44.81 272 GLY A CA 1
ATOM 2143 C C . GLY A 1 272 ? 17.187 -20.105 -47.459 1.00 44.81 272 GLY A C 1
ATOM 2144 O O . GLY A 1 272 ? 17.561 -19.593 -48.514 1.00 44.81 272 GLY A O 1
ATOM 2145 N N . MET A 1 273 ? 16.408 -19.453 -46.593 1.00 45.41 273 MET A N 1
ATOM 2146 C CA . MET A 1 273 ? 15.896 -18.096 -46.804 1.00 45.41 273 MET A CA 1
ATOM 2147 C C . MET A 1 273 ? 16.594 -17.078 -45.895 1.00 45.41 273 MET A C 1
ATOM 2149 O O . MET A 1 273 ? 16.895 -17.359 -44.741 1.00 45.41 273 MET A O 1
ATOM 2153 N N . SER A 1 274 ? 16.822 -15.870 -46.419 1.00 44.94 274 SER A N 1
ATOM 2154 C CA . SER A 1 274 ? 17.288 -14.704 -45.661 1.00 44.94 274 SER A CA 1
ATOM 2155 C C . SER A 1 274 ? 16.169 -13.664 -45.600 1.00 44.94 274 SER A C 1
ATOM 2157 O O . SER A 1 274 ? 15.658 -13.244 -46.642 1.00 44.94 274 SER A O 1
ATOM 2159 N N . ILE A 1 275 ? 15.831 -13.193 -44.392 1.00 47.91 275 ILE A N 1
ATOM 2160 C CA . ILE A 1 275 ? 14.868 -12.107 -44.117 1.00 47.91 275 ILE A CA 1
ATOM 2161 C C . ILE A 1 275 ? 15.443 -10.733 -44.535 1.00 47.91 275 ILE A C 1
ATOM 2163 O O . ILE A 1 275 ? 15.453 -9.761 -43.795 1.00 47.91 275 ILE A O 1
ATOM 2167 N N . LYS A 1 276 ? 15.983 -10.619 -45.746 1.00 47.28 276 LYS A N 1
ATOM 2168 C CA . LYS A 1 276 ? 16.063 -9.335 -46.464 1.00 47.28 276 LYS A CA 1
ATOM 2169 C C . LYS A 1 276 ? 15.011 -9.242 -47.568 1.00 47.28 276 LYS A C 1
ATOM 2171 O O . LYS A 1 276 ? 14.991 -8.274 -48.317 1.00 47.28 276 LYS A O 1
ATOM 2176 N N . GLN A 1 277 ? 14.163 -10.264 -47.682 1.00 48.78 277 GLN A N 1
ATOM 2177 C CA . GLN A 1 277 ? 13.129 -10.384 -48.710 1.00 48.78 277 GLN A CA 1
ATOM 2178 C C . GLN A 1 277 ? 11.705 -10.199 -48.168 1.00 48.78 277 GLN A C 1
ATOM 2180 O O . GLN A 1 277 ? 10.761 -10.213 -48.951 1.00 48.78 277 GLN A O 1
ATOM 2185 N N . LEU A 1 278 ? 11.544 -10.002 -46.857 1.00 46.69 278 LEU A N 1
ATOM 2186 C CA . LEU A 1 278 ? 10.267 -9.658 -46.236 1.00 46.69 278 LEU A CA 1
ATOM 2187 C C . LEU A 1 278 ? 10.307 -8.174 -45.861 1.00 46.69 278 LEU A C 1
ATOM 2189 O O . LEU A 1 278 ? 10.767 -7.797 -44.788 1.00 46.69 278 LEU A O 1
ATOM 2193 N N . ASP A 1 279 ? 9.907 -7.336 -46.814 1.00 42.41 279 ASP A N 1
ATOM 2194 C CA . ASP A 1 279 ? 9.737 -5.893 -46.641 1.00 42.41 279 ASP A CA 1
ATOM 2195 C C . ASP A 1 279 ? 8.410 -5.622 -45.885 1.00 42.41 279 ASP A C 1
ATOM 2197 O O . ASP A 1 279 ? 7.363 -6.145 -46.301 1.00 42.41 279 ASP A O 1
ATOM 2201 N N . PRO A 1 280 ? 8.409 -4.829 -44.793 1.00 43.34 280 PRO A N 1
ATOM 2202 C CA . PRO A 1 280 ? 7.208 -4.517 -44.009 1.00 43.34 280 PRO A CA 1
ATOM 2203 C C . PRO A 1 280 ? 6.061 -3.889 -44.816 1.00 43.34 280 PRO A C 1
ATOM 2205 O O . PRO A 1 280 ? 4.902 -3.999 -44.424 1.00 43.34 280 PRO A O 1
ATOM 2208 N N . VAL A 1 281 ? 6.351 -3.268 -45.965 1.00 43.53 281 VAL A N 1
ATOM 2209 C CA . VAL A 1 281 ? 5.354 -2.567 -46.799 1.00 43.53 281 VAL A CA 1
ATOM 2210 C C . VAL A 1 281 ? 4.329 -3.520 -47.440 1.00 43.53 281 VAL A C 1
ATOM 2212 O O . VAL A 1 281 ? 3.252 -3.098 -47.863 1.00 43.53 281 VAL A O 1
ATOM 2215 N N . THR A 1 282 ? 4.610 -4.823 -47.486 1.00 41.31 282 THR A N 1
ATOM 2216 C CA . THR A 1 282 ? 3.718 -5.808 -48.122 1.00 41.31 282 THR A CA 1
ATOM 2217 C C . THR A 1 282 ? 2.587 -6.334 -47.227 1.00 41.31 282 THR A C 1
ATOM 2219 O O . THR A 1 282 ? 1.655 -6.941 -47.752 1.00 41.31 282 THR A O 1
ATOM 2222 N N . LEU A 1 283 ? 2.614 -6.086 -45.910 1.00 39.97 283 LEU A N 1
ATOM 2223 C CA . LEU A 1 283 ? 1.590 -6.588 -44.974 1.00 39.97 283 LEU A CA 1
ATOM 2224 C C . LEU A 1 283 ? 0.359 -5.673 -44.833 1.00 39.97 283 LEU A C 1
ATOM 2226 O O . LEU A 1 283 ? -0.679 -6.133 -44.374 1.00 39.97 283 LEU A O 1
ATOM 2230 N N . GLU A 1 284 ? 0.418 -4.422 -45.299 1.00 35.56 284 GLU A N 1
ATOM 2231 C CA . GLU A 1 284 ? -0.740 -3.503 -45.304 1.00 35.56 284 GLU A CA 1
ATOM 2232 C C . GLU A 1 284 ? -1.706 -3.714 -46.489 1.00 35.56 284 GLU A C 1
ATOM 2234 O O . GLU A 1 284 ? -2.730 -3.036 -46.584 1.00 35.56 284 GLU A O 1
ATOM 2239 N N . LYS A 1 285 ? -1.401 -4.623 -47.429 1.00 36.66 285 LYS A N 1
ATOM 2240 C CA . LYS A 1 285 ? -2.206 -4.828 -48.652 1.00 36.66 285 LYS A CA 1
ATOM 2241 C C . LYS A 1 285 ? -2.386 -6.292 -49.063 1.00 36.66 285 LYS A C 1
ATOM 2243 O O . LYS A 1 285 ? -2.351 -6.602 -50.254 1.00 36.66 285 LYS A O 1
ATOM 2248 N N . ALA A 1 286 ? -2.616 -7.186 -48.109 1.00 32.72 286 ALA A N 1
ATOM 2249 C CA . ALA A 1 286 ? -3.224 -8.485 -48.405 1.00 32.72 286 ALA A CA 1
ATOM 2250 C C . ALA A 1 286 ? -4.722 -8.439 -48.022 1.00 32.72 286 ALA A C 1
ATOM 2252 O O . ALA A 1 286 ? -5.033 -7.816 -47.009 1.00 32.72 286 ALA A O 1
ATOM 2253 N N . PRO A 1 287 ? -5.634 -8.987 -48.852 1.00 42.50 287 PRO A N 1
ATOM 2254 C CA . PRO A 1 287 ? -7.087 -8.818 -48.721 1.00 42.50 287 PRO A CA 1
ATOM 2255 C C . PRO A 1 287 ? -7.688 -9.421 -47.449 1.00 42.50 287 PRO A C 1
ATOM 2257 O O . PRO A 1 287 ? -7.149 -10.442 -46.965 1.00 42.50 287 PRO A O 1
#

Foldseek 3Di:
DDDDPDPPPPDDPPPPVVVVVVVVVVVVVVVVVVVVLVVLLVLCPDPLVVQLLLFLLLLLQCLQPVDPLLSQLLRCQSLVSLFDPPKDRRLDPVNLVQLVVPQDVPPVSSLSSSLSVVLNNVLVVLLVVLVVVLCVVVVVDDSSLLSLLLSLVSCVPRGHDDPLVCCLPDVSNLVSNVSRTPPADSVSSSSSSVCQACPPDSNNHHNVSSSVSSVSSCVVCVVSSVSSVVSSVVSSCVSNPPRDSPCPVVVVVSVVVVVVVCCVVPPCVVVVDDVVPDDVVVVVDDD

Radius of gyration: 28.87 Å; chains: 1; bounding box: 48×44×134 Å

pLDDT: mean 71.29, std 19.47, range [31.88, 97.62]

Secondary structure (DSSP, 8-state):
-------SS----TTTHHHHHHHHHHHHHHHHHHHHHHHHHHHHTSGGGGG--HHHHHHHHHHH---HHHHHHHHHTTGGGGSPTTPPP-SSHHHHHHHHHTSPTT-HHHHHHHHHHHHHHHHHHHHHHHHHHHHHH-TT--HHHHHHHHHHHHHHHS-----HHHHHH-HHHHHHHHHTSTT--HHHHHHHHHHHHH---SSS--HHHHHHHHHHHHHH-HHHHHHHHHHHHHHHHHHHTT---TTHHHHHHHHHHHHHHHHHHHTHHHHT--TTS--GGGGGG--